Protein AF-A0A8D8JAG5-F1 (afdb_monomer_lite)

Organism: Culex pipiens (NCBI:txid7175)

pLDDT: mean 76.75, std 19.29, range [30.05, 98.38]

Structure (mmCIF, N/CA/C/O backbone):
data_AF-A0A8D8JAG5-F1
#
_entry.id   AF-A0A8D8JAG5-F1
#
loop_
_atom_site.group_PDB
_atom_site.id
_atom_site.type_symbol
_atom_site.label_atom_id
_atom_site.label_alt_id
_atom_site.label_comp_id
_atom_site.label_asym_id
_atom_site.label_entity_id
_atom_site.label_seq_id
_atom_site.pdbx_PDB_ins_code
_atom_site.Cartn_x
_atom_site.Cartn_y
_atom_site.Cartn_z
_atom_site.occupancy
_atom_site.B_iso_or_equiv
_atom_site.auth_seq_id
_atom_site.auth_comp_id
_atom_site.auth_asym_id
_atom_site.auth_atom_id
_atom_site.pdbx_PDB_model_num
ATOM 1 N N . MET A 1 1 ? 19.341 -0.989 -8.222 1.00 38.25 1 MET A N 1
ATOM 2 C CA . MET A 1 1 ? 19.716 -2.253 -8.883 1.00 38.25 1 MET A CA 1
ATOM 3 C C . MET A 1 1 ? 19.070 -2.238 -10.253 1.00 38.25 1 MET A C 1
ATOM 5 O O . MET A 1 1 ? 17.850 -2.205 -10.317 1.00 38.25 1 MET A O 1
ATOM 9 N N . SER A 1 2 ? 19.868 -2.121 -11.313 1.00 45.59 2 SER A N 1
ATOM 10 C CA . SER A 1 2 ? 19.390 -2.201 -12.695 1.00 45.59 2 SER A CA 1
ATOM 11 C C . SER A 1 2 ? 18.959 -3.640 -12.962 1.00 45.59 2 SER A C 1
ATOM 13 O O . SER A 1 2 ? 19.786 -4.550 -12.907 1.00 45.59 2 SER A O 1
ATOM 15 N N . VAL A 1 3 ? 17.666 -3.862 -13.171 1.00 54.69 3 VAL A N 1
ATOM 16 C CA . VAL A 1 3 ? 17.143 -5.184 -13.523 1.00 54.69 3 VAL A CA 1
ATOM 17 C C . VAL A 1 3 ? 17.559 -5.461 -14.967 1.00 54.69 3 VAL A C 1
ATOM 19 O O . VAL A 1 3 ? 17.220 -4.681 -15.853 1.00 54.69 3 VAL A O 1
ATOM 22 N N . SER A 1 4 ? 18.325 -6.526 -15.209 1.00 66.69 4 SER A N 1
ATOM 23 C CA . SER A 1 4 ? 18.646 -6.964 -16.570 1.00 66.69 4 SER A CA 1
ATOM 24 C C . SER A 1 4 ? 17.367 -7.454 -17.241 1.00 66.69 4 SER A C 1
ATOM 26 O O . SER A 1 4 ? 16.750 -8.414 -16.777 1.00 66.69 4 SER A O 1
ATOM 28 N N . THR A 1 5 ? 16.956 -6.780 -18.308 1.00 72.31 5 THR A N 1
ATOM 29 C CA . THR A 1 5 ? 15.791 -7.146 -19.110 1.00 72.31 5 THR A CA 1
ATOM 30 C C . THR A 1 5 ? 16.229 -8.060 -20.249 1.00 72.31 5 THR A C 1
ATOM 32 O O . THR A 1 5 ? 17.089 -7.712 -21.055 1.00 72.31 5 THR A O 1
ATOM 35 N N . ASN A 1 6 ? 15.645 -9.255 -20.311 1.00 80.25 6 ASN A N 1
ATOM 36 C CA . ASN A 1 6 ? 15.842 -10.158 -21.440 1.00 80.25 6 ASN A CA 1
ATOM 37 C C . ASN A 1 6 ? 14.986 -9.653 -22.606 1.00 80.25 6 ASN A C 1
ATOM 39 O O . ASN A 1 6 ? 13.768 -9.575 -22.469 1.00 80.25 6 ASN A O 1
ATOM 43 N N . ILE A 1 7 ? 15.615 -9.296 -23.725 1.00 80.00 7 ILE A N 1
ATOM 44 C CA . ILE A 1 7 ? 14.926 -8.856 -24.945 1.00 80.00 7 ILE A CA 1
ATOM 45 C C . ILE A 1 7 ? 15.006 -9.991 -25.959 1.00 80.00 7 ILE A C 1
ATOM 47 O O . ILE A 1 7 ? 16.106 -10.445 -26.282 1.00 80.00 7 ILE A O 1
ATOM 51 N N . SER A 1 8 ? 13.862 -10.433 -26.480 1.00 83.38 8 SER A N 1
ATOM 52 C CA . SER A 1 8 ? 13.834 -11.408 -27.571 1.00 83.38 8 SER A CA 1
ATOM 53 C C . SER A 1 8 ? 13.840 -10.676 -28.908 1.00 83.38 8 SER A C 1
ATOM 55 O O . SER A 1 8 ? 13.051 -9.756 -29.130 1.00 83.38 8 SER A O 1
ATOM 57 N N . VAL A 1 9 ? 14.746 -11.074 -29.800 1.00 86.44 9 VAL A N 1
ATOM 58 C CA . VAL A 1 9 ? 14.948 -10.436 -31.103 1.00 86.44 9 VAL A CA 1
ATOM 59 C C . VAL A 1 9 ? 14.605 -11.444 -32.191 1.00 86.44 9 VAL A C 1
ATOM 61 O O . VAL A 1 9 ? 15.202 -12.515 -32.260 1.00 86.44 9 VAL A O 1
ATOM 64 N N . GLU A 1 10 ? 13.640 -11.108 -33.040 1.00 78.88 10 GLU A N 1
ATOM 65 C CA . GLU A 1 10 ? 13.234 -11.927 -34.182 1.00 78.88 10 GLU A CA 1
ATOM 66 C C . GLU A 1 10 ? 13.556 -11.192 -35.482 1.00 78.88 10 GLU A C 1
ATOM 68 O O . GLU A 1 10 ? 13.321 -9.981 -35.602 1.00 78.88 10 GLU A O 1
ATOM 73 N N . ALA A 1 11 ? 14.075 -11.927 -36.470 1.00 74.94 11 ALA A N 1
ATOM 74 C CA . ALA A 1 11 ? 14.200 -11.400 -37.820 1.00 74.94 11 ALA A CA 1
ATOM 75 C C . ALA A 1 11 ? 12.806 -10.967 -38.316 1.00 74.94 11 ALA A C 1
ATOM 77 O O . ALA A 1 11 ? 11.813 -11.657 -38.045 1.00 74.94 11 ALA A O 1
ATOM 78 N N . PRO A 1 12 ? 12.680 -9.817 -38.999 1.00 66.00 12 PRO A N 1
ATOM 79 C CA . PRO A 1 12 ? 11.442 -9.479 -39.680 1.00 66.00 12 PRO A CA 1
ATOM 80 C C . PRO A 1 12 ? 11.172 -10.611 -40.669 1.00 66.00 12 PRO A C 1
ATOM 82 O O . PRO A 1 12 ? 12.011 -10.848 -41.525 1.00 66.00 12 PRO A O 1
ATOM 85 N N . ILE A 1 13 ? 10.064 -11.335 -40.456 1.00 62.47 13 ILE A N 1
ATOM 86 C CA . ILE A 1 13 ? 9.669 -12.563 -41.166 1.00 62.47 13 ILE A CA 1
ATOM 87 C C . ILE A 1 13 ? 10.199 -12.532 -42.601 1.00 62.47 13 ILE A C 1
ATOM 89 O O . ILE A 1 13 ? 9.676 -11.787 -43.431 1.00 62.47 13 ILE A O 1
ATOM 93 N N . GLU A 1 14 ? 11.249 -13.308 -42.867 1.00 64.75 14 GLU A N 1
ATOM 94 C CA . GLU A 1 14 ? 11.630 -13.614 -44.238 1.00 64.75 14 GLU A CA 1
ATOM 95 C C . GLU A 1 14 ? 10.444 -14.359 -44.848 1.00 64.75 14 GLU A C 1
ATOM 97 O O . GLU A 1 14 ? 9.875 -15.259 -44.220 1.00 64.75 14 GLU A O 1
ATOM 102 N N . SER A 1 15 ? 9.996 -13.914 -46.020 1.00 62.53 15 SER A N 1
ATOM 103 C CA . SER A 1 15 ? 8.859 -14.510 -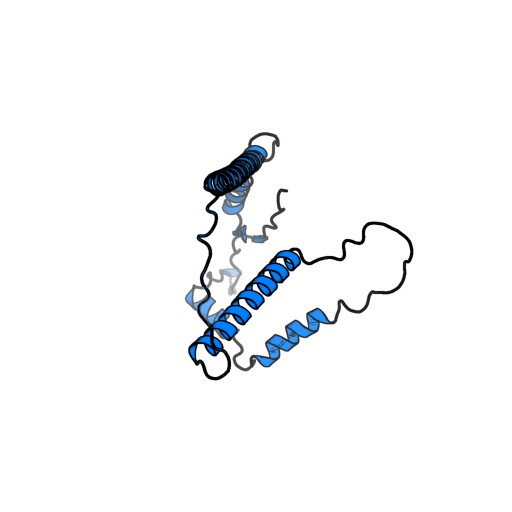46.710 1.00 62.53 15 SER A CA 1
ATOM 104 C C . SER A 1 15 ? 9.104 -16.010 -46.881 1.00 62.53 15 SER A C 1
ATOM 106 O O . SER A 1 15 ? 9.998 -16.414 -47.619 1.00 62.53 15 SER A O 1
ATOM 108 N N . GLN A 1 16 ? 8.333 -16.847 -46.185 1.00 66.00 16 GLN A N 1
ATOM 109 C CA . GLN A 1 16 ? 8.453 -18.295 -46.318 1.00 66.00 16 GLN A CA 1
ATOM 110 C C . GLN A 1 16 ? 7.997 -18.695 -47.724 1.00 66.00 16 GLN A C 1
ATOM 112 O O . GLN A 1 16 ? 6.937 -18.263 -48.169 1.00 66.00 16 GLN A O 1
ATOM 117 N N . ILE A 1 17 ? 8.783 -19.496 -48.444 1.00 74.94 17 ILE A N 1
ATOM 118 C CA . ILE A 1 17 ? 8.393 -19.977 -49.776 1.00 74.94 17 ILE A CA 1
ATOM 119 C C . ILE A 1 17 ? 7.209 -20.940 -49.606 1.00 74.94 17 ILE A C 1
ATOM 121 O O . ILE A 1 17 ? 7.295 -21.908 -48.850 1.00 74.94 17 ILE A O 1
ATOM 125 N N . GLN A 1 18 ? 6.094 -20.648 -50.278 1.00 77.75 18 GLN A N 1
ATOM 126 C CA . GLN A 1 18 ? 4.897 -21.487 -50.292 1.00 77.75 18 GLN A CA 1
ATOM 127 C C . GLN A 1 18 ? 5.041 -22.617 -51.313 1.00 77.75 18 GLN A C 1
ATOM 129 O O . GLN A 1 18 ? 4.706 -23.760 -51.012 1.00 77.75 18 GLN A O 1
ATOM 134 N N . GLU A 1 19 ? 5.545 -22.300 -52.503 1.00 85.25 19 GLU A N 1
ATOM 135 C CA . GLU A 1 19 ? 5.766 -23.260 -53.582 1.00 85.25 19 GLU A CA 1
ATOM 136 C C . GLU A 1 19 ? 6.871 -22.758 -54.521 1.00 85.25 19 GLU A C 1
ATOM 138 O O . GLU A 1 19 ? 7.081 -21.553 -54.651 1.00 85.25 19 GLU A O 1
ATOM 143 N N . ILE A 1 20 ? 7.575 -23.682 -55.177 1.00 84.69 20 ILE A N 1
ATOM 144 C CA . ILE A 1 20 ? 8.487 -23.383 -56.285 1.00 84.69 20 ILE A CA 1
ATOM 145 C C . ILE A 1 20 ? 7.858 -23.984 -57.537 1.00 84.69 20 ILE A C 1
ATOM 147 O O . ILE A 1 20 ? 7.696 -25.202 -57.622 1.00 84.69 20 ILE A O 1
ATOM 151 N N . ALA A 1 21 ? 7.474 -23.136 -58.487 1.00 88.38 21 ALA A N 1
ATOM 152 C CA . ALA A 1 21 ? 6.883 -23.587 -59.737 1.00 88.38 21 ALA A CA 1
ATOM 153 C C . ALA A 1 21 ? 7.922 -24.321 -60.611 1.00 88.38 21 ALA A C 1
ATOM 155 O O . ALA A 1 21 ? 9.133 -24.184 -60.435 1.00 88.38 21 ALA A O 1
ATOM 156 N N . TYR A 1 22 ? 7.455 -25.140 -61.558 1.00 82.69 22 TYR A N 1
ATOM 157 C CA . TYR A 1 22 ? 8.315 -25.974 -62.418 1.00 82.69 22 TYR A CA 1
ATOM 158 C C . TYR A 1 22 ? 9.289 -25.176 -63.309 1.00 82.69 22 TYR A C 1
ATOM 160 O O . TYR A 1 22 ? 10.235 -25.744 -63.848 1.00 82.69 22 TYR A O 1
ATOM 168 N N . ASP A 1 23 ? 9.058 -23.874 -63.462 1.00 87.56 23 ASP A N 1
ATOM 169 C CA . ASP A 1 23 ? 9.919 -22.896 -64.132 1.00 87.56 23 ASP A CA 1
ATOM 170 C C . ASP A 1 23 ? 11.008 -22.306 -63.209 1.00 87.56 23 ASP A C 1
ATOM 172 O O . ASP A 1 23 ? 11.839 -21.520 -63.661 1.00 87.56 23 ASP A O 1
ATOM 176 N N . GLY A 1 24 ? 11.027 -22.699 -61.932 1.00 83.75 24 GLY A N 1
ATOM 177 C CA . GLY A 1 24 ? 11.934 -22.191 -60.905 1.00 83.75 24 GLY A CA 1
ATOM 178 C C . GLY A 1 24 ? 11.452 -20.911 -60.219 1.00 83.75 24 GLY A C 1
ATOM 179 O O . GLY A 1 24 ? 12.195 -20.355 -59.413 1.00 83.75 24 GLY A O 1
ATOM 180 N N . THR A 1 25 ? 10.238 -20.433 -60.509 1.00 87.19 25 THR A N 1
ATOM 181 C CA . THR A 1 25 ? 9.698 -19.223 -59.879 1.00 87.19 25 THR A CA 1
ATOM 182 C C . THR A 1 25 ? 9.252 -19.519 -58.443 1.00 87.19 25 THR A C 1
ATOM 184 O O . THR A 1 25 ? 8.397 -20.375 -58.207 1.00 87.19 25 THR A O 1
ATOM 187 N N . GLU A 1 26 ? 9.813 -18.795 -57.471 1.00 86.12 26 GLU A N 1
ATOM 188 C CA . GLU A 1 26 ? 9.426 -18.885 -56.059 1.00 86.12 26 GLU A CA 1
ATOM 189 C C . GLU A 1 26 ? 8.118 -18.117 -55.805 1.00 86.12 26 GLU A C 1
ATOM 191 O O . GLU A 1 26 ? 8.028 -16.907 -56.025 1.00 86.12 26 GLU A O 1
ATOM 196 N N . ILE A 1 27 ? 7.096 -18.814 -55.308 1.00 82.06 27 ILE A N 1
ATOM 197 C CA . ILE A 1 27 ? 5.842 -18.221 -54.841 1.00 82.06 27 ILE A CA 1
ATOM 198 C C . ILE A 1 27 ? 5.932 -18.095 -53.322 1.00 82.06 27 ILE A C 1
ATOM 200 O O . ILE A 1 27 ? 5.964 -19.089 -52.596 1.00 82.06 27 ILE A O 1
ATOM 204 N N . TYR A 1 28 ? 5.976 -16.860 -52.831 1.00 79.94 28 TYR A N 1
ATOM 205 C CA . TYR A 1 28 ? 6.100 -16.565 -51.406 1.00 79.94 28 TYR A CA 1
ATOM 206 C C . TYR A 1 28 ? 4.753 -16.617 -50.682 1.00 79.94 28 TYR A C 1
ATOM 208 O O . TYR A 1 28 ? 3.739 -16.125 -51.175 1.00 79.94 28 TYR A O 1
ATOM 216 N N . GLN A 1 29 ? 4.762 -17.150 -49.463 1.00 76.56 29 GLN A N 1
ATOM 217 C CA . GLN A 1 29 ? 3.619 -17.137 -48.566 1.00 76.56 29 GLN A CA 1
ATOM 218 C C . GLN A 1 29 ? 3.318 -15.701 -48.134 1.00 76.56 29 GLN A C 1
ATOM 220 O O . GLN A 1 29 ? 4.169 -15.010 -47.565 1.00 76.56 29 GLN A O 1
ATOM 225 N N . LEU A 1 30 ? 2.085 -15.251 -48.370 1.00 70.81 30 LEU A N 1
ATOM 226 C CA . LEU A 1 30 ? 1.647 -13.950 -47.882 1.00 70.81 30 LEU A CA 1
ATOM 227 C C . LEU A 1 30 ? 1.571 -13.963 -46.344 1.00 70.81 30 LEU A C 1
ATOM 229 O O . LEU A 1 30 ? 1.177 -14.975 -45.753 1.00 70.81 30 LEU A O 1
ATOM 233 N N . PRO A 1 31 ? 1.902 -12.843 -45.675 1.00 70.31 31 PRO A N 1
ATOM 234 C CA . PRO A 1 31 ? 1.696 -12.714 -44.241 1.00 70.31 31 PRO A CA 1
ATOM 235 C C . PRO A 1 31 ? 0.231 -13.014 -43.894 1.00 70.31 31 PRO A C 1
ATOM 237 O O . PRO A 1 31 ? -0.662 -12.435 -44.518 1.00 70.31 31 PRO A O 1
ATOM 240 N N . PRO A 1 32 ? -0.037 -13.892 -42.911 1.00 71.94 32 PRO A N 1
ATOM 241 C CA . PRO A 1 32 ? -1.401 -14.250 -42.560 1.00 71.94 32 PRO A CA 1
ATOM 242 C C . PRO A 1 32 ? -2.163 -13.014 -42.093 1.00 71.94 32 PRO A C 1
ATOM 244 O O . PRO A 1 32 ? -1.657 -12.199 -41.313 1.00 71.94 32 PRO A O 1
ATOM 247 N N . THR A 1 33 ? -3.402 -12.894 -42.550 1.00 81.06 33 THR A N 1
ATOM 248 C CA . THR A 1 33 ? -4.297 -11.822 -42.111 1.00 81.06 33 THR A CA 1
ATOM 249 C C . THR A 1 33 ? -4.662 -11.991 -40.630 1.00 81.06 33 THR A C 1
ATOM 251 O O . THR A 1 33 ? -4.557 -13.078 -40.054 1.00 81.06 33 THR A O 1
ATOM 254 N N . LEU A 1 34 ? -5.111 -10.915 -39.972 1.00 75.31 34 LEU A N 1
ATOM 255 C CA . LEU A 1 34 ? -5.483 -10.963 -38.549 1.00 75.31 34 LEU A CA 1
ATOM 256 C C . LEU A 1 34 ? -6.599 -11.990 -38.288 1.00 75.31 34 LEU A C 1
ATOM 258 O O . LEU A 1 34 ? -6.552 -12.712 -37.292 1.00 75.31 34 LEU A O 1
ATOM 262 N N . SER A 1 35 ? -7.556 -12.105 -39.211 1.00 82.00 35 SER A N 1
ATOM 263 C CA . SER A 1 35 ? -8.620 -13.113 -39.184 1.00 82.00 35 SER A CA 1
ATOM 264 C C . SER A 1 35 ? -8.087 -14.542 -39.296 1.00 82.00 35 SER A C 1
ATOM 266 O O . SER A 1 35 ? -8.528 -15.409 -38.547 1.00 82.00 35 SER A O 1
ATOM 268 N N . GLU A 1 36 ? -7.111 -14.800 -40.168 1.00 83.62 36 GLU A N 1
ATOM 269 C CA . GLU A 1 36 ? -6.475 -16.120 -40.289 1.00 83.62 36 GLU A CA 1
ATOM 270 C C . GLU A 1 36 ? -5.650 -16.483 -39.055 1.00 83.62 36 GLU A C 1
ATOM 272 O O . GLU A 1 36 ? -5.668 -17.631 -38.611 1.00 83.62 36 GLU A O 1
ATOM 277 N N . HIS A 1 37 ? -4.934 -15.515 -38.476 1.00 82.69 37 HIS A N 1
ATOM 278 C CA . HIS A 1 37 ? -4.197 -15.732 -37.235 1.00 82.69 37 HIS A CA 1
ATOM 279 C C . HIS A 1 37 ? -5.151 -16.068 -36.082 1.00 82.69 37 HIS A C 1
ATOM 281 O O . HIS A 1 37 ? -4.914 -17.022 -35.341 1.00 82.69 37 HIS A O 1
ATOM 287 N N . LEU A 1 38 ? -6.266 -15.339 -35.966 1.00 85.06 38 LEU A N 1
ATOM 288 C CA . LEU A 1 38 ? -7.312 -15.631 -34.988 1.00 85.06 38 LEU A CA 1
ATOM 289 C C . LEU A 1 38 ? -7.904 -17.025 -35.217 1.00 85.06 38 LEU A C 1
ATOM 291 O O . LEU A 1 38 ? -7.996 -17.795 -34.265 1.00 85.06 38 LEU A O 1
ATOM 295 N N . ALA A 1 39 ? -8.230 -17.386 -36.460 1.00 85.56 39 ALA A N 1
ATOM 296 C CA . ALA A 1 39 ? -8.755 -18.707 -36.800 1.00 85.56 39 ALA A CA 1
ATOM 297 C C . ALA A 1 39 ? -7.770 -19.835 -36.443 1.00 85.56 39 ALA A C 1
ATOM 299 O O . ALA A 1 39 ? -8.171 -20.834 -35.848 1.00 85.56 39 ALA A O 1
ATOM 300 N N . LYS A 1 40 ? -6.469 -19.656 -36.714 1.00 84.88 40 LYS A N 1
ATOM 301 C CA . LYS A 1 40 ? -5.415 -20.597 -36.295 1.00 84.88 40 LYS A CA 1
ATOM 302 C C . LYS A 1 40 ? -5.332 -20.733 -34.775 1.00 84.88 40 LYS A C 1
ATOM 304 O O . LYS A 1 40 ? -5.138 -21.838 -34.281 1.00 84.88 40 LYS A O 1
ATOM 309 N N . CYS A 1 41 ? -5.458 -19.636 -34.029 1.00 84.19 41 CYS A N 1
ATOM 310 C CA . CYS A 1 41 ? -5.469 -19.676 -32.566 1.00 84.19 41 CYS A CA 1
ATOM 311 C C . CYS A 1 41 ? -6.731 -20.353 -32.022 1.00 84.19 41 CYS A C 1
ATOM 313 O O . CYS A 1 41 ? -6.627 -21.191 -31.134 1.00 84.19 41 CYS A O 1
ATOM 315 N N . ALA A 1 42 ? -7.899 -20.046 -32.584 1.00 85.69 42 ALA A N 1
ATOM 316 C CA . ALA A 1 42 ? -9.164 -20.663 -32.203 1.00 85.69 42 ALA A CA 1
ATOM 317 C C . ALA A 1 42 ? -9.166 -22.176 -32.470 1.00 85.69 42 ALA A C 1
ATOM 319 O O . ALA A 1 42 ? -9.622 -22.941 -31.630 1.00 85.69 42 ALA A O 1
ATOM 320 N N . ALA A 1 43 ? -8.574 -22.622 -33.583 1.00 85.69 43 ALA A N 1
ATOM 321 C CA . ALA A 1 43 ? -8.431 -24.041 -33.909 1.00 85.69 43 ALA A CA 1
ATOM 322 C C . ALA A 1 43 ? -7.499 -24.811 -32.953 1.00 85.69 43 ALA A C 1
ATOM 324 O O . ALA A 1 43 ? -7.567 -26.034 -32.887 1.00 85.69 43 ALA A O 1
ATOM 325 N N . LYS A 1 44 ? -6.630 -24.116 -32.206 1.00 83.94 44 LYS A N 1
ATOM 326 C CA . LYS A 1 44 ? -5.801 -24.721 -31.148 1.00 83.94 44 LYS A CA 1
ATOM 327 C C . LYS A 1 44 ? -6.550 -24.880 -29.825 1.00 83.94 44 LYS A C 1
ATOM 329 O O . LYS A 1 44 ? -6.013 -25.505 -28.910 1.00 83.94 44 LYS A O 1
ATOM 334 N N . ILE A 1 45 ? -7.741 -24.293 -29.693 1.00 82.94 45 ILE A N 1
ATOM 335 C CA . ILE A 1 45 ? -8.552 -24.437 -28.489 1.00 82.94 45 ILE A CA 1
ATOM 336 C C . ILE A 1 45 ? -9.192 -25.821 -28.527 1.00 82.94 45 ILE A C 1
ATOM 338 O O . ILE A 1 45 ? -10.151 -26.075 -29.251 1.00 82.94 45 ILE A O 1
ATOM 342 N N . ASP A 1 46 ? -8.628 -26.721 -27.734 1.00 79.44 46 ASP A N 1
ATOM 343 C CA . ASP A 1 46 ? -9.185 -28.042 -27.506 1.00 79.44 46 ASP A CA 1
ATOM 344 C C . ASP A 1 46 ? -10.250 -27.963 -26.405 1.00 79.44 46 ASP A C 1
ATOM 346 O O . ASP A 1 46 ? -9.944 -27.994 -25.213 1.00 79.44 46 ASP A O 1
ATOM 350 N N . PHE A 1 47 ? -11.514 -27.840 -26.812 1.00 75.62 47 PHE A N 1
ATOM 351 C CA . PHE A 1 47 ? -12.656 -27.786 -25.894 1.00 75.62 47 PHE A CA 1
ATOM 352 C C . PHE A 1 47 ? -12.960 -29.129 -25.212 1.00 75.62 47 PHE A C 1
ATOM 354 O O . PHE A 1 47 ? -13.823 -29.176 -24.338 1.00 75.62 47 PHE A O 1
ATOM 361 N N . SER A 1 48 ? -12.269 -30.216 -25.584 1.00 76.69 48 SER A N 1
ATOM 362 C CA . SER A 1 48 ? -12.391 -31.500 -24.885 1.00 76.69 48 SER A CA 1
ATOM 363 C C . SER A 1 48 ? -11.605 -31.534 -23.568 1.00 76.69 48 SER A C 1
ATOM 365 O O . SER A 1 48 ? -11.897 -32.358 -22.701 1.00 76.69 48 SER A O 1
ATOM 367 N N . LYS A 1 49 ? -10.672 -30.592 -23.363 1.00 68.75 49 LYS A N 1
ATOM 368 C CA . LYS A 1 49 ? -9.937 -30.426 -22.104 1.00 68.75 49 LYS A CA 1
ATOM 369 C C . LYS A 1 49 ? -10.800 -29.707 -21.073 1.00 68.75 49 LYS A C 1
ATOM 371 O O . LYS A 1 49 ? -10.902 -28.481 -21.052 1.00 68.75 49 LYS A O 1
ATOM 376 N N . THR A 1 50 ? -11.429 -30.477 -20.196 1.00 66.75 50 THR A N 1
ATOM 377 C CA . THR A 1 50 ? -12.102 -29.946 -19.004 1.00 66.75 50 THR A CA 1
ATOM 378 C C . THR A 1 50 ? -11.096 -29.398 -17.986 1.00 66.75 50 THR A C 1
ATOM 380 O O . THR A 1 50 ? -9.965 -29.873 -17.907 1.00 66.75 50 THR A O 1
ATOM 383 N N . ALA A 1 51 ? -11.527 -28.432 -17.167 1.00 59.94 51 ALA A N 1
ATOM 384 C CA . ALA A 1 51 ? -10.717 -27.705 -16.177 1.00 59.94 51 ALA A CA 1
ATOM 385 C C . ALA A 1 51 ? -9.862 -28.581 -15.230 1.00 59.94 51 ALA A C 1
ATOM 387 O O . ALA A 1 51 ? -8.870 -28.099 -14.694 1.00 59.94 51 ALA A O 1
ATOM 388 N N . ASN A 1 52 ? -10.197 -29.864 -15.074 1.00 57.22 52 ASN A N 1
ATOM 389 C CA . ASN A 1 52 ? -9.463 -30.812 -14.235 1.00 57.22 52 ASN A CA 1
ATOM 390 C C . ASN A 1 52 ? -8.054 -31.158 -14.767 1.00 57.22 52 ASN A C 1
ATOM 392 O O . ASN A 1 52 ? -7.182 -31.508 -13.976 1.00 57.22 52 ASN A O 1
ATOM 396 N N . ASP A 1 53 ? -7.798 -31.029 -16.075 1.00 56.62 53 ASP A N 1
ATOM 397 C CA . ASP A 1 53 ? -6.477 -31.334 -16.658 1.00 56.62 53 ASP A CA 1
ATOM 398 C C . ASP A 1 53 ? -5.461 -30.195 -16.482 1.00 56.62 53 ASP A C 1
ATOM 400 O O . ASP A 1 53 ? -4.250 -30.416 -16.534 1.00 56.62 53 ASP A O 1
ATOM 404 N N . ILE A 1 54 ? -5.935 -28.969 -16.241 1.00 58.03 54 ILE A N 1
ATOM 405 C CA . ILE A 1 54 ? -5.080 -27.791 -16.025 1.00 58.03 54 ILE A CA 1
ATOM 406 C C . ILE A 1 54 ? -4.415 -27.866 -14.639 1.00 58.03 54 ILE A C 1
ATOM 408 O O . ILE A 1 54 ? -3.231 -27.545 -14.501 1.00 58.03 54 ILE A O 1
ATOM 412 N N . ASP A 1 55 ? -5.135 -28.380 -13.638 1.00 57.19 55 ASP A N 1
ATOM 413 C CA . ASP A 1 55 ? -4.626 -28.566 -12.273 1.00 57.19 55 ASP A CA 1
ATOM 414 C C . ASP A 1 55 ? -3.555 -29.669 -12.186 1.00 57.19 55 ASP A C 1
ATOM 416 O O . ASP A 1 55 ? -2.606 -29.566 -11.401 1.00 57.19 55 ASP A O 1
ATOM 420 N N . LEU A 1 56 ? -3.646 -30.704 -13.030 1.00 54.53 56 LEU A N 1
ATOM 421 C CA . LEU A 1 56 ? -2.681 -31.811 -13.058 1.00 54.53 56 LEU A CA 1
ATOM 422 C C . LEU A 1 56 ? -1.292 -31.367 -13.546 1.00 54.53 56 LEU A C 1
ATOM 424 O O . LEU A 1 56 ? -0.281 -31.809 -12.996 1.00 54.53 56 LEU A O 1
ATOM 428 N N . VAL A 1 57 ? -1.223 -30.435 -14.504 1.00 57.06 57 VAL A N 1
ATOM 429 C CA . VAL A 1 57 ? 0.049 -29.872 -15.001 1.00 57.06 57 VAL A CA 1
ATOM 430 C C . VAL A 1 57 ? 0.713 -28.964 -13.956 1.00 57.06 57 VAL A C 1
ATOM 432 O O . VAL A 1 57 ? 1.939 -28.931 -13.837 1.00 57.06 57 VAL A O 1
ATOM 435 N N . GLN A 1 58 ? -0.071 -28.257 -13.136 1.00 55.03 58 GLN A N 1
ATOM 436 C CA . GLN A 1 58 ? 0.467 -27.458 -12.028 1.00 55.03 58 GLN A CA 1
ATOM 437 C C . GLN A 1 58 ? 0.960 -28.315 -10.854 1.00 55.03 58 GLN A C 1
ATOM 439 O O . GLN A 1 58 ? 1.888 -27.912 -10.149 1.00 55.03 58 GLN A O 1
ATOM 444 N N . GLN A 1 59 ? 0.384 -29.502 -10.644 1.00 49.72 59 GLN A N 1
ATOM 445 C CA . GLN A 1 59 ? 0.846 -30.435 -9.614 1.00 49.72 59 GLN A CA 1
ATOM 446 C C . GLN A 1 59 ? 2.121 -31.192 -10.003 1.00 49.72 59 GLN A C 1
ATOM 448 O O . GLN A 1 59 ? 2.924 -31.487 -9.115 1.00 49.72 59 GLN A O 1
ATOM 453 N N . SER A 1 60 ? 2.358 -31.474 -11.289 1.00 46.25 60 SER A N 1
ATOM 454 C CA . SER A 1 60 ? 3.600 -32.131 -11.725 1.00 46.25 60 SER A CA 1
ATOM 455 C C . SER A 1 60 ? 4.838 -31.254 -11.524 1.00 46.25 60 SER A C 1
ATOM 457 O O . SER A 1 60 ? 5.891 -31.777 -11.184 1.00 46.25 60 SER A O 1
ATOM 459 N N . ILE A 1 61 ? 4.703 -29.927 -11.631 1.00 51.19 61 ILE A N 1
ATOM 460 C CA . ILE A 1 61 ? 5.816 -28.980 -11.425 1.00 51.19 61 ILE A CA 1
ATOM 461 C C . ILE A 1 61 ? 6.215 -28.888 -9.939 1.00 51.19 61 ILE A C 1
ATOM 463 O O . ILE A 1 61 ? 7.373 -28.649 -9.623 1.00 51.19 61 ILE A O 1
ATOM 467 N N . LYS A 1 62 ? 5.283 -29.120 -9.004 1.00 45.78 62 LYS A N 1
ATOM 468 C CA . LYS A 1 62 ? 5.551 -29.012 -7.557 1.00 45.78 62 LYS A CA 1
ATOM 469 C C . LYS A 1 62 ? 6.246 -30.231 -6.942 1.00 45.78 62 LYS A C 1
ATOM 471 O O . LYS A 1 62 ? 6.814 -30.107 -5.866 1.00 45.78 62 LYS A O 1
ATOM 476 N N . LYS A 1 63 ? 6.191 -31.402 -7.583 1.00 39.53 63 LYS A N 1
ATOM 477 C CA . LYS A 1 63 ? 6.715 -32.657 -7.008 1.00 39.53 63 LYS A CA 1
ATOM 478 C C . LYS A 1 63 ? 8.207 -32.898 -7.254 1.00 39.53 63 LYS A C 1
ATOM 480 O O . LYS A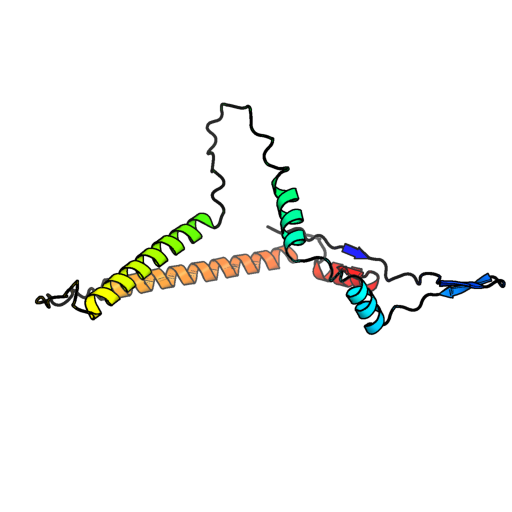 1 63 ? 8.757 -33.823 -6.661 1.00 39.53 63 LYS A O 1
ATOM 485 N N . GLU A 1 64 ? 8.864 -32.103 -8.096 1.00 39.03 64 GLU A N 1
ATOM 486 C CA . GLU A 1 64 ? 10.299 -32.274 -8.379 1.00 39.03 64 GLU A CA 1
ATOM 487 C C . GLU A 1 64 ? 11.223 -31.576 -7.360 1.00 39.03 64 GLU A C 1
ATOM 489 O O . GLU A 1 64 ? 12.387 -31.959 -7.257 1.00 39.03 64 GLU A O 1
ATOM 494 N N . ASP A 1 65 ? 10.711 -30.652 -6.535 1.00 40.19 65 ASP A N 1
ATOM 495 C CA . ASP A 1 65 ? 11.524 -29.884 -5.570 1.00 40.19 65 ASP A CA 1
ATOM 496 C C . ASP A 1 65 ? 11.650 -30.522 -4.167 1.00 40.19 65 ASP A C 1
ATOM 498 O O . ASP A 1 65 ? 12.502 -30.118 -3.380 1.00 40.19 65 ASP A O 1
ATOM 502 N N . GLU A 1 66 ? 10.877 -31.562 -3.831 1.00 39.41 66 GLU A N 1
ATOM 503 C CA . GLU A 1 66 ? 10.844 -32.143 -2.468 1.00 39.41 66 GLU A CA 1
ATOM 504 C C . GLU A 1 66 ? 11.903 -33.238 -2.195 1.00 39.41 66 GLU A C 1
ATOM 506 O O . GLU A 1 66 ? 11.803 -33.967 -1.210 1.00 39.41 66 GLU A O 1
ATOM 511 N N . LYS A 1 67 ? 12.933 -33.402 -3.040 1.00 35.62 67 LYS A N 1
ATOM 512 C CA . LYS A 1 67 ? 13.888 -34.534 -2.930 1.00 35.62 67 LYS A CA 1
ATOM 513 C C . LYS A 1 67 ? 15.353 -34.191 -2.643 1.00 35.62 67 LYS A C 1
ATOM 515 O O . LYS A 1 67 ? 16.216 -35.046 -2.839 1.00 35.62 67 LYS A O 1
ATOM 520 N N . LYS A 1 68 ? 15.665 -32.988 -2.155 1.00 34.09 68 LYS A N 1
ATOM 521 C CA . LYS A 1 68 ? 17.038 -32.622 -1.751 1.00 34.09 68 LYS A CA 1
ATOM 522 C C . LYS A 1 68 ? 17.095 -31.899 -0.405 1.00 34.09 68 LYS A C 1
ATOM 524 O O . LYS A 1 68 ? 17.489 -30.743 -0.336 1.00 34.09 68 LYS A O 1
ATOM 529 N N . GLU A 1 69 ? 16.781 -32.618 0.665 1.00 31.55 69 GLU A N 1
ATOM 530 C CA . GLU A 1 69 ? 17.276 -32.301 2.006 1.00 31.55 69 GLU A CA 1
ATOM 531 C C . GLU A 1 69 ? 17.859 -33.578 2.614 1.00 31.55 69 GLU A C 1
ATOM 533 O O . GLU A 1 69 ? 17.113 -34.492 2.941 1.00 31.55 69 GLU A O 1
ATOM 538 N N . GLU A 1 70 ? 19.188 -33.662 2.710 1.00 31.25 70 GLU A N 1
ATOM 539 C CA . GLU A 1 70 ? 19.883 -34.122 3.919 1.00 31.25 70 GLU A CA 1
ATOM 540 C C . GLU A 1 70 ? 21.403 -33.897 3.790 1.00 31.25 70 GLU A C 1
ATOM 542 O O . GLU A 1 70 ? 21.997 -34.150 2.746 1.00 31.25 70 GLU A O 1
ATOM 547 N N . GLU A 1 71 ? 21.985 -33.442 4.905 1.00 30.05 71 GLU A N 1
ATOM 548 C CA . GLU A 1 71 ? 23.407 -33.304 5.272 1.00 30.05 71 GLU A CA 1
ATOM 549 C C . GLU A 1 71 ? 24.025 -31.893 5.274 1.00 30.05 71 GLU A C 1
ATOM 551 O O . GLU A 1 71 ? 24.206 -31.237 4.251 1.00 30.05 71 GLU A O 1
ATOM 556 N N . GLY A 1 72 ? 24.436 -31.467 6.479 1.00 30.17 72 GLY A N 1
ATOM 557 C CA . GLY A 1 72 ? 25.346 -30.338 6.694 1.00 30.17 72 GLY A CA 1
ATOM 558 C C . GLY A 1 72 ? 25.062 -29.521 7.955 1.00 30.17 72 GLY A C 1
ATOM 559 O O . GLY A 1 72 ? 24.588 -28.393 7.874 1.00 30.17 72 GLY A O 1
ATOM 560 N N . LYS A 1 73 ? 25.363 -30.089 9.128 1.00 39.97 73 LYS A N 1
ATOM 561 C CA . LYS A 1 73 ? 25.432 -29.376 10.415 1.00 39.97 73 LYS A CA 1
ATOM 562 C C . LYS A 1 73 ? 26.640 -28.421 10.420 1.00 39.97 73 LYS A C 1
ATOM 564 O O . LYS A 1 73 ? 27.660 -28.721 9.811 1.00 39.97 73 LYS A O 1
ATOM 569 N N . ASP A 1 74 ? 26.508 -27.340 11.186 1.00 32.84 74 ASP A N 1
ATOM 570 C CA . ASP A 1 74 ? 27.541 -26.371 11.590 1.00 32.84 74 ASP A CA 1
ATOM 571 C C . ASP A 1 74 ? 27.862 -25.220 10.620 1.00 32.84 74 ASP A C 1
ATOM 573 O O . ASP A 1 74 ? 28.904 -25.151 9.977 1.00 32.84 74 ASP A O 1
ATOM 577 N N . SER A 1 75 ? 27.019 -24.188 10.663 1.00 33.22 75 SER A N 1
ATOM 578 C CA . SER A 1 75 ? 27.519 -22.828 10.894 1.00 33.22 75 SER A CA 1
ATOM 579 C C . SER A 1 75 ? 26.406 -21.951 11.461 1.00 33.22 75 SER A C 1
ATOM 581 O O . SER A 1 75 ? 25.312 -21.859 10.912 1.00 33.22 75 SER A O 1
ATOM 583 N N . ALA A 1 76 ? 26.696 -21.287 12.578 1.00 40.25 76 ALA A N 1
ATOM 584 C CA . ALA A 1 76 ? 25.882 -20.235 13.177 1.00 40.25 76 ALA A CA 1
ATOM 585 C C . ALA A 1 76 ? 25.910 -18.949 12.323 1.00 40.25 76 ALA A C 1
ATOM 587 O O . ALA A 1 76 ? 26.186 -17.855 12.814 1.00 40.25 76 ALA A O 1
ATOM 588 N N . ALA A 1 77 ? 25.648 -19.080 11.025 1.00 39.09 77 ALA A N 1
ATOM 589 C CA . ALA A 1 77 ? 25.200 -17.980 10.201 1.00 39.09 77 ALA A CA 1
ATOM 590 C C . ALA A 1 77 ? 23.708 -17.812 10.475 1.00 39.09 77 ALA A C 1
ATOM 592 O O . ALA A 1 77 ? 22.970 -18.790 10.531 1.00 39.09 77 ALA A O 1
ATOM 593 N N . HIS A 1 78 ? 23.289 -16.571 10.687 1.00 41.69 78 HIS A N 1
ATOM 594 C CA . HIS A 1 78 ? 21.900 -16.135 10.719 1.00 41.69 78 HIS A CA 1
ATOM 595 C C . HIS A 1 78 ? 21.078 -16.886 9.654 1.00 41.69 78 HIS A C 1
ATOM 597 O O . HIS A 1 78 ? 21.036 -16.485 8.492 1.00 41.69 78 HIS A O 1
ATOM 603 N N . PHE A 1 79 ? 20.429 -17.984 10.048 1.00 37.88 79 PHE A N 1
ATOM 604 C CA . PHE A 1 79 ? 19.380 -18.609 9.267 1.00 37.88 79 PHE A CA 1
ATOM 605 C C . PHE A 1 79 ? 18.218 -17.632 9.360 1.00 37.88 79 PHE A C 1
ATOM 607 O O . PHE A 1 79 ? 17.349 -17.728 10.226 1.00 37.88 79 PHE A O 1
ATOM 614 N N . GLN A 1 80 ? 18.249 -16.610 8.507 1.00 52.69 80 GLN A N 1
ATOM 615 C CA . GLN A 1 80 ? 17.025 -15.981 8.072 1.00 52.69 80 GLN A CA 1
ATOM 616 C C . GLN A 1 80 ? 16.294 -17.092 7.335 1.00 52.69 80 GLN A C 1
ATOM 618 O O . GLN A 1 80 ? 16.452 -17.248 6.126 1.00 52.69 80 GLN A O 1
ATOM 623 N N . SER A 1 81 ? 15.537 -17.898 8.095 1.00 54.12 81 SER A N 1
ATOM 624 C CA . SER A 1 81 ? 14.423 -18.655 7.549 1.00 54.12 81 SER A CA 1
ATOM 625 C C . SER A 1 81 ? 13.773 -17.697 6.580 1.00 54.12 81 SER A C 1
ATOM 627 O O . SER A 1 81 ? 13.484 -16.564 6.980 1.00 54.12 81 SER A O 1
ATOM 629 N N . SER A 1 82 ? 13.679 -18.097 5.324 1.00 56.00 82 SER A N 1
ATOM 630 C CA . SER A 1 82 ? 13.053 -17.358 4.246 1.00 56.00 82 SER A CA 1
ATOM 631 C C . SER A 1 82 ? 11.613 -17.027 4.641 1.00 56.00 82 SER A C 1
ATOM 633 O O . SER A 1 82 ? 10.675 -17.680 4.199 1.00 56.00 82 SER A O 1
ATOM 635 N N . LEU A 1 83 ? 11.441 -16.034 5.521 1.00 63.16 83 LEU A N 1
ATOM 636 C CA . LEU A 1 83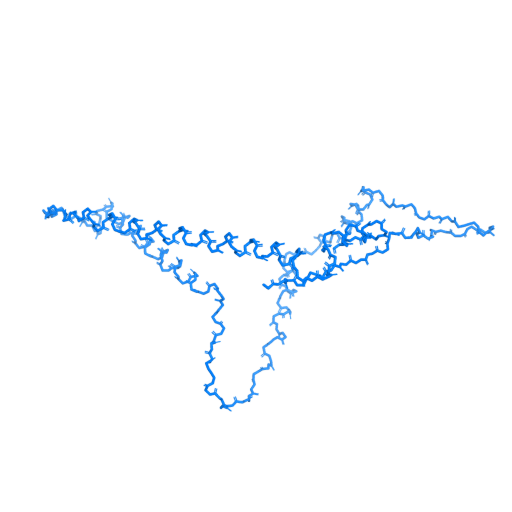 ? 10.192 -15.359 5.775 1.00 63.16 83 LEU A CA 1
ATOM 637 C C . LEU A 1 83 ? 9.904 -14.749 4.427 1.00 63.16 83 LEU A C 1
ATOM 639 O O . LEU A 1 83 ? 10.634 -13.872 3.950 1.00 63.16 83 LEU A O 1
ATOM 643 N N . TRP A 1 84 ? 8.893 -15.303 3.777 1.00 75.12 84 TRP A N 1
ATOM 644 C CA . TRP A 1 84 ? 8.402 -14.804 2.516 1.00 75.12 84 TRP A CA 1
ATOM 645 C C . TRP A 1 84 ? 8.274 -13.282 2.686 1.00 75.12 84 TRP A C 1
ATOM 647 O O . TRP A 1 84 ? 7.718 -12.849 3.696 1.00 75.12 84 TRP A O 1
ATOM 657 N N . PRO A 1 85 ? 8.815 -12.443 1.778 1.00 81.62 85 PRO A N 1
ATOM 658 C CA . PRO A 1 85 ? 8.830 -10.982 1.939 1.00 81.62 85 PRO A CA 1
ATOM 659 C C . PRO A 1 85 ? 7.501 -10.337 2.369 1.00 81.62 85 PRO A C 1
ATOM 661 O O . PRO A 1 85 ? 7.477 -9.234 2.912 1.00 81.62 85 PRO A O 1
ATOM 664 N N . TRP A 1 86 ? 6.391 -11.042 2.153 1.00 88.69 86 TRP A N 1
ATOM 665 C CA . TRP A 1 86 ? 5.035 -10.639 2.494 1.00 88.69 86 TRP A CA 1
ATOM 666 C C . TRP A 1 86 ? 4.477 -11.246 3.788 1.00 88.69 86 TRP A C 1
ATOM 668 O O . TRP A 1 86 ? 3.340 -10.943 4.132 1.00 88.69 86 TRP A O 1
ATOM 678 N N . ASP A 1 87 ? 5.221 -12.070 4.525 1.00 90.31 87 ASP A N 1
ATOM 679 C CA . ASP A 1 87 ? 4.760 -12.698 5.771 1.00 90.31 87 ASP A CA 1
ATOM 680 C C . ASP A 1 87 ? 4.401 -11.652 6.824 1.00 90.31 87 ASP A C 1
ATOM 682 O O . ASP A 1 87 ? 3.324 -11.715 7.409 1.00 90.31 87 ASP A O 1
ATOM 686 N N . SER A 1 88 ? 5.240 -10.626 7.006 1.00 91.12 88 SER A N 1
ATOM 687 C CA . SER A 1 88 ? 4.936 -9.537 7.946 1.00 91.12 88 SER A CA 1
ATOM 688 C C . SER A 1 88 ? 3.649 -8.796 7.568 1.00 91.12 88 SER A C 1
ATOM 690 O O . SER A 1 88 ? 2.835 -8.481 8.435 1.00 91.12 88 SER A O 1
ATOM 692 N N . VAL A 1 89 ? 3.434 -8.554 6.271 1.00 94.94 89 VAL A N 1
ATOM 693 C CA . VAL A 1 89 ? 2.219 -7.898 5.766 1.00 94.94 89 VAL A CA 1
ATOM 694 C C . VAL A 1 89 ? 1.004 -8.804 5.959 1.00 94.94 89 VAL A C 1
ATOM 696 O O . VAL A 1 89 ? -0.011 -8.357 6.485 1.00 94.94 89 VAL A O 1
ATOM 699 N N . ARG A 1 90 ? 1.112 -10.088 5.598 1.00 94.44 90 ARG A N 1
ATOM 700 C CA . ARG A 1 90 ? 0.048 -11.083 5.773 1.00 94.44 90 ARG A CA 1
ATOM 701 C C . ARG A 1 90 ? -0.362 -11.199 7.234 1.00 94.44 90 ARG A C 1
ATOM 703 O O . ARG A 1 90 ? -1.555 -11.196 7.511 1.00 94.44 90 ARG A O 1
ATOM 710 N N . ASN A 1 91 ? 0.601 -11.306 8.146 1.00 94.56 91 ASN A N 1
ATOM 711 C CA . ASN A 1 91 ? 0.325 -11.485 9.568 1.00 94.56 91 ASN A CA 1
ATOM 712 C C . ASN A 1 91 ? -0.390 -10.259 10.138 1.00 94.56 91 ASN A C 1
ATOM 714 O O . ASN A 1 91 ? -1.459 -10.415 10.713 1.00 94.56 91 ASN A O 1
ATOM 718 N N . LYS A 1 92 ? 0.094 -9.043 9.847 1.00 96.25 92 LYS A N 1
ATOM 719 C CA . LYS A 1 92 ? -0.578 -7.804 10.274 1.00 96.25 92 LYS A CA 1
ATOM 720 C C . LYS A 1 92 ? -1.990 -7.662 9.709 1.00 96.25 92 LYS A C 1
ATOM 722 O O . LYS A 1 92 ? -2.889 -7.218 10.413 1.00 96.25 92 LYS A O 1
ATOM 727 N N . LEU A 1 93 ? -2.200 -8.039 8.446 1.00 97.50 93 LEU A N 1
ATOM 728 C CA . LEU A 1 93 ? -3.534 -8.026 7.842 1.00 97.50 93 LEU A CA 1
ATOM 729 C C . LEU A 1 93 ? -4.460 -9.060 8.489 1.00 97.50 93 LEU A C 1
ATOM 731 O O . LEU A 1 93 ? -5.619 -8.750 8.739 1.00 97.50 93 LEU A O 1
ATOM 735 N N . LYS A 1 94 ? -3.961 -10.266 8.782 1.00 97.38 94 LYS A N 1
ATOM 736 C CA . LYS A 1 94 ? -4.729 -11.306 9.481 1.00 97.38 94 LYS A CA 1
ATOM 737 C C . LYS A 1 94 ? -5.095 -10.888 10.903 1.00 97.38 94 LYS A C 1
ATOM 739 O O . LYS A 1 94 ? -6.239 -11.081 11.300 1.00 97.38 94 LYS A O 1
ATOM 744 N N . GLU A 1 95 ? -4.153 -10.314 11.645 1.00 97.69 95 GLU A N 1
ATOM 745 C CA . GLU A 1 95 ? -4.376 -9.788 12.997 1.00 97.69 95 GLU A CA 1
ATOM 746 C C . GLU A 1 95 ? -5.449 -8.694 12.976 1.00 97.69 95 GLU A C 1
ATOM 748 O O . GLU A 1 95 ? -6.486 -8.847 13.618 1.00 97.69 95 GLU A O 1
ATOM 753 N N . ALA A 1 96 ? -5.277 -7.665 12.139 1.00 98.38 96 ALA A N 1
ATOM 754 C CA . ALA A 1 96 ? -6.251 -6.581 12.005 1.00 98.38 96 ALA A CA 1
ATOM 755 C C . ALA A 1 96 ? -7.633 -7.082 11.554 1.00 98.38 96 ALA A C 1
ATOM 757 O O . ALA A 1 96 ? -8.658 -6.635 12.063 1.00 98.38 96 ALA A O 1
ATOM 758 N N . PHE A 1 97 ? -7.682 -8.030 10.614 1.00 98.12 97 PHE A N 1
ATOM 759 C CA . PHE A 1 97 ? -8.941 -8.627 10.171 1.00 98.12 97 PHE A CA 1
ATOM 760 C C . PHE A 1 97 ? -9.637 -9.388 11.303 1.00 98.12 97 PHE A C 1
ATOM 762 O O . PHE A 1 97 ? -10.843 -9.245 11.480 1.00 98.12 97 PHE A O 1
ATOM 769 N N . THR A 1 98 ? -8.879 -10.137 12.106 1.00 98.38 98 THR A N 1
ATOM 770 C CA . THR A 1 98 ? -9.415 -10.865 13.263 1.00 98.38 98 THR A CA 1
ATOM 771 C C . THR A 1 98 ? -10.004 -9.900 14.290 1.00 98.38 98 THR A C 1
ATOM 773 O O . THR A 1 98 ? -11.123 -10.117 14.745 1.00 98.38 98 THR A O 1
ATOM 776 N N . GLU A 1 99 ? -9.309 -8.804 14.606 1.00 98.31 99 GLU A N 1
ATOM 777 C CA . GLU A 1 99 ? -9.821 -7.768 15.514 1.00 98.31 99 GLU A CA 1
ATOM 778 C C . GLU A 1 99 ? -11.134 -7.150 15.009 1.00 98.31 99 GLU A C 1
ATOM 780 O O . GLU A 1 99 ? -12.087 -6.997 15.775 1.00 98.31 99 GLU A O 1
ATOM 785 N N . VAL A 1 100 ? -11.217 -6.842 13.710 1.00 98.19 100 VAL A N 1
ATOM 786 C CA . VAL A 1 100 ? -12.429 -6.281 13.093 1.00 98.19 100 VAL A CA 1
ATOM 787 C C . VAL A 1 100 ? -13.581 -7.289 13.091 1.00 98.19 100 VAL A C 1
ATOM 789 O O . VAL A 1 100 ? -14.713 -6.907 13.388 1.00 98.19 100 VAL A O 1
ATOM 792 N N . CYS A 1 101 ? -13.317 -8.565 12.797 1.00 98.19 101 CYS A N 1
ATOM 793 C CA . CYS A 1 101 ? -14.321 -9.627 12.869 1.00 98.19 101 CYS A CA 1
ATOM 794 C C . CYS A 1 101 ? -14.865 -9.784 14.290 1.00 98.19 101 CYS A C 1
ATOM 796 O O . CYS A 1 101 ? -16.076 -9.744 14.481 1.00 98.19 101 CYS A O 1
ATOM 798 N N . VAL A 1 102 ? -13.985 -9.865 15.292 1.00 97.69 102 VAL A N 1
ATOM 799 C CA . VAL A 1 102 ? -14.397 -9.975 16.698 1.00 97.69 102 VAL A CA 1
ATOM 800 C C . VAL A 1 102 ? -15.225 -8.762 17.121 1.00 97.69 102 VAL A C 1
ATOM 802 O O . VAL A 1 102 ? -16.275 -8.926 17.737 1.00 97.69 102 VAL A O 1
ATOM 805 N N . LEU A 1 103 ? -14.809 -7.543 16.763 1.00 97.12 103 LEU A N 1
ATOM 806 C CA . LEU A 1 103 ? -15.594 -6.338 17.039 1.00 97.12 103 LEU A CA 1
ATOM 807 C C . LEU A 1 103 ? -16.977 -6.400 16.376 1.00 97.12 103 LEU A C 1
ATOM 809 O O . LEU A 1 103 ? -17.976 -6.066 17.010 1.00 97.12 103 LEU A O 1
ATOM 813 N N . SER A 1 104 ? -17.041 -6.830 15.115 1.00 97.12 104 SER A N 1
ATOM 814 C CA . SER A 1 104 ? -18.298 -7.002 14.383 1.00 97.12 104 SER A CA 1
ATOM 815 C C . SER A 1 104 ? -19.224 -7.999 15.080 1.00 97.12 104 SER A C 1
ATOM 817 O O . SER A 1 104 ? -20.403 -7.702 15.270 1.00 97.12 104 SER A O 1
ATOM 819 N N . ASP A 1 105 ? -18.695 -9.143 15.511 1.00 95.94 105 ASP A N 1
ATOM 820 C CA . ASP A 1 105 ? -19.458 -10.174 16.215 1.00 95.94 105 ASP A CA 1
ATOM 821 C C . ASP A 1 105 ? -19.973 -9.657 17.565 1.00 95.94 105 ASP A C 1
ATOM 823 O O . ASP A 1 105 ? -21.157 -9.795 17.876 1.00 95.94 105 ASP A O 1
ATOM 827 N N . VAL A 1 106 ? -19.126 -8.971 18.341 1.00 95.56 106 VAL A N 1
ATOM 828 C CA . VAL A 1 106 ? -19.521 -8.348 19.616 1.00 95.56 106 VAL A CA 1
ATOM 829 C C . VAL A 1 106 ? -20.628 -7.315 19.402 1.00 95.56 106 VAL A C 1
ATOM 831 O O . VAL A 1 106 ? -21.621 -7.318 20.131 1.00 95.56 106 VAL A O 1
ATOM 834 N N . LEU A 1 107 ? -20.503 -6.452 18.391 1.00 94.44 107 LEU A N 1
ATOM 835 C CA . LEU A 1 107 ? -21.529 -5.459 18.063 1.00 94.44 107 LEU A CA 1
ATOM 836 C C . LEU A 1 107 ? -22.838 -6.116 17.609 1.00 94.44 107 LEU A C 1
ATOM 838 O O . LEU A 1 107 ? -23.914 -5.648 17.989 1.00 94.44 107 LEU A O 1
ATOM 842 N N . ALA A 1 108 ? -22.768 -7.199 16.832 1.00 93.69 108 ALA A N 1
ATOM 843 C CA . ALA A 1 108 ? -23.941 -7.951 16.402 1.00 93.69 108 ALA A CA 1
ATOM 844 C C . ALA A 1 108 ? -24.684 -8.563 17.601 1.00 93.69 108 ALA A C 1
ATOM 846 O O . ALA A 1 108 ? -25.896 -8.384 17.725 1.00 93.69 108 ALA A O 1
ATOM 847 N N . VAL A 1 109 ? -23.961 -9.195 18.530 1.00 95.00 109 VAL A N 1
ATOM 848 C CA . VAL A 1 109 ? -24.545 -9.788 19.745 1.00 95.00 109 VAL A CA 1
ATOM 849 C C . V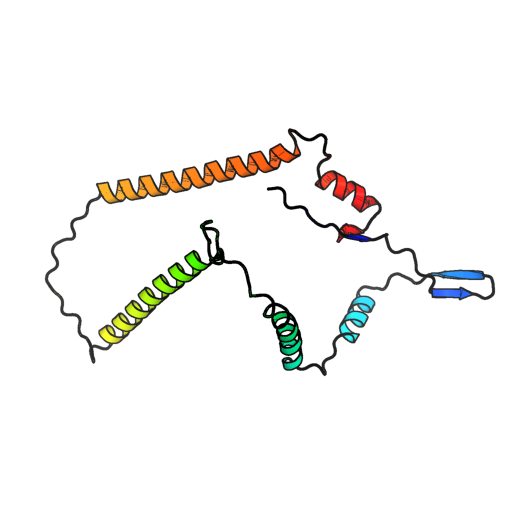AL A 1 109 ? -25.108 -8.714 20.684 1.00 95.00 109 VAL A C 1
ATOM 851 O O . VAL A 1 109 ? -26.232 -8.849 21.176 1.00 95.00 109 VAL A O 1
ATOM 854 N N . ALA A 1 110 ? -24.374 -7.618 20.899 1.00 94.25 110 ALA A N 1
ATOM 855 C CA . ALA A 1 110 ? -24.813 -6.505 21.742 1.00 94.25 110 ALA A CA 1
ATOM 856 C C . ALA A 1 110 ? -26.068 -5.807 21.189 1.00 94.25 110 ALA A C 1
ATOM 858 O O . ALA A 1 110 ? -26.924 -5.359 21.955 1.00 94.25 110 ALA A O 1
ATOM 859 N N . LYS A 1 111 ? -26.212 -5.738 19.859 1.00 92.69 111 LYS A N 1
ATOM 860 C CA . LYS A 1 111 ? -27.394 -5.171 19.194 1.00 92.69 111 LYS A CA 1
ATOM 861 C C . LYS A 1 111 ? -28.663 -5.967 19.493 1.00 92.69 111 LYS A C 1
ATOM 863 O O . LYS A 1 111 ? -29.720 -5.368 19.682 1.00 92.69 111 LYS A O 1
ATOM 868 N N . GLU A 1 112 ? -28.575 -7.294 19.527 1.00 91.81 112 GLU A N 1
ATOM 869 C CA . GLU A 1 112 ? -29.732 -8.158 19.780 1.00 91.81 112 GLU A CA 1
ATOM 870 C C . GLU A 1 112 ? -30.202 -8.133 21.237 1.00 91.81 112 GLU A C 1
ATOM 872 O O . GLU A 1 112 ? -31.356 -8.460 21.504 1.00 91.81 112 GLU A O 1
ATOM 877 N N . LYS A 1 113 ? -29.324 -7.767 22.183 1.00 87.19 113 LYS A N 1
ATOM 878 C CA . LYS A 1 113 ? -29.598 -7.717 23.633 1.00 87.19 113 LYS A CA 1
ATOM 879 C C . LYS A 1 113 ? -30.050 -9.046 24.258 1.00 87.19 113 LYS A C 1
ATOM 881 O O . LYS A 1 113 ? -30.469 -9.067 25.410 1.00 87.19 113 LYS A O 1
ATOM 886 N N . ARG A 1 114 ? -29.969 -10.157 23.515 1.00 88.81 114 ARG A N 1
ATOM 887 C CA . ARG A 1 114 ? -30.366 -11.501 23.975 1.00 88.81 114 ARG A CA 1
ATOM 888 C C . ARG A 1 114 ? -29.296 -12.160 24.839 1.00 88.81 114 ARG A C 1
ATOM 890 O O . ARG A 1 114 ? -29.625 -12.805 25.825 1.00 88.81 114 ARG A O 1
ATOM 897 N N . PHE A 1 115 ? -28.032 -11.997 24.451 1.00 90.75 115 PHE A N 1
ATOM 898 C CA . PHE A 1 115 ? -26.894 -12.686 25.071 1.00 90.75 115 PHE A CA 1
ATOM 899 C C . PHE A 1 115 ? -25.883 -11.732 25.718 1.00 90.75 115 PHE A C 1
ATOM 901 O O . PHE A 1 115 ? -25.106 -12.152 26.568 1.00 90.75 115 PHE A O 1
ATOM 908 N N . MET A 1 116 ? -25.893 -10.452 25.336 1.00 91.38 116 MET A N 1
ATOM 909 C CA . MET A 1 116 ? -25.018 -9.417 25.886 1.00 91.38 116 MET A CA 1
ATOM 910 C C . MET A 1 116 ? -25.766 -8.085 25.913 1.00 91.38 116 MET A C 1
ATOM 912 O O . MET A 1 116 ? -26.428 -7.727 24.939 1.00 91.38 116 MET A O 1
ATOM 916 N N . VAL A 1 117 ? -25.648 -7.345 27.014 1.00 89.81 117 VAL A N 1
ATOM 917 C CA . VAL A 1 117 ? -26.204 -5.995 27.169 1.00 89.81 117 VAL A CA 1
ATOM 918 C C . VAL A 1 117 ? -25.076 -5.068 27.608 1.00 89.81 117 VAL A C 1
ATOM 920 O O . VAL A 1 117 ? -24.330 -5.393 28.527 1.00 89.81 117 VAL A O 1
ATOM 923 N N . LEU A 1 118 ? -24.939 -3.929 26.928 1.00 89.19 118 LEU A N 1
ATOM 924 C CA . LEU A 1 118 ? -23.990 -2.878 27.293 1.00 89.19 118 LEU A CA 1
ATOM 925 C C . LEU A 1 118 ? -24.692 -1.898 28.234 1.00 89.19 118 LEU A C 1
ATOM 927 O O . LEU A 1 118 ? -25.592 -1.176 27.804 1.00 89.19 118 LEU A O 1
ATOM 931 N N . ASP A 1 119 ? -24.301 -1.906 29.505 1.00 89.38 119 ASP A N 1
ATOM 932 C CA . ASP A 1 119 ? -24.857 -1.009 30.517 1.00 89.38 119 ASP A CA 1
ATOM 933 C C . ASP A 1 119 ? -24.116 0.342 30.488 1.00 89.38 119 ASP A C 1
ATOM 935 O O . ASP A 1 119 ? -22.878 0.359 30.531 1.00 89.38 119 ASP A O 1
ATOM 939 N N . PRO A 1 120 ? -24.815 1.483 30.353 1.00 86.81 120 PRO A N 1
ATOM 940 C CA . PRO A 1 120 ? -24.168 2.786 30.368 1.00 86.81 120 PRO A CA 1
ATOM 941 C C . PRO A 1 120 ? -23.594 3.094 31.753 1.00 86.81 120 PRO A C 1
ATOM 943 O O . PRO A 1 120 ? -24.323 3.276 32.725 1.00 86.81 120 PRO A O 1
ATOM 946 N N . ILE A 1 121 ? -22.273 3.234 31.819 1.00 88.31 121 ILE A N 1
ATOM 947 C CA . ILE A 1 121 ? -21.567 3.720 33.006 1.00 88.31 121 ILE A CA 1
ATOM 948 C C . ILE A 1 121 ? -21.231 5.213 32.860 1.00 88.31 121 ILE A C 1
ATOM 950 O O . ILE A 1 121 ? -20.946 5.659 31.742 1.00 88.31 121 ILE A O 1
ATOM 954 N N . PRO A 1 122 ? -21.234 6.002 33.953 1.00 87.19 122 PRO A N 1
ATOM 955 C CA . PRO A 1 122 ? -20.734 7.372 33.925 1.00 87.19 122 PRO A CA 1
ATOM 956 C C . PRO A 1 122 ? -19.283 7.384 33.434 1.00 87.19 122 PRO A C 1
ATOM 958 O O . PRO A 1 122 ? -18.407 6.802 34.071 1.00 87.19 122 PRO A O 1
ATOM 961 N N . GLN A 1 123 ? -19.033 8.014 32.286 1.00 83.12 123 GLN A N 1
ATOM 962 C CA . GLN A 1 123 ? -17.678 8.173 31.768 1.00 83.12 123 GLN A CA 1
ATOM 963 C C . GLN A 1 123 ? -17.081 9.475 32.285 1.00 83.12 123 GLN A C 1
ATOM 965 O O . GLN A 1 123 ? -17.696 10.537 32.170 1.00 83.12 123 GLN A O 1
ATOM 970 N N . GLU A 1 124 ? -15.868 9.396 32.827 1.00 87.31 124 GLU A N 1
ATOM 971 C CA . GLU A 1 124 ? -15.058 10.592 33.022 1.00 87.31 124 GLU A CA 1
ATOM 972 C C . GLU A 1 124 ? -14.823 11.259 31.659 1.00 87.31 124 GLU A C 1
ATOM 974 O O . GLU A 1 124 ? -14.612 10.559 30.660 1.00 87.31 124 GLU A O 1
ATOM 979 N N . PRO A 1 125 ? -14.880 12.602 31.578 1.00 83.75 125 PRO A N 1
ATOM 980 C CA . PRO A 1 125 ? -14.596 13.295 30.334 1.00 83.75 125 PRO A CA 1
ATOM 981 C C . PRO A 1 125 ? -13.194 12.887 29.860 1.00 83.75 125 PRO A C 1
ATOM 983 O O . PRO A 1 125 ? -12.238 13.003 30.633 1.00 83.75 125 PRO A O 1
ATOM 986 N N . PRO A 1 126 ? -13.047 12.390 28.619 1.00 81.62 126 PRO A N 1
ATOM 987 C CA . PRO A 1 126 ? -11.770 11.881 28.147 1.00 81.62 126 PRO A CA 1
ATOM 988 C C . PRO A 1 126 ? -10.713 12.982 28.226 1.00 81.62 126 PRO A C 1
ATOM 990 O O . PRO A 1 126 ? -10.932 14.101 27.756 1.00 81.62 126 PRO A O 1
ATOM 993 N N . GLU A 1 127 ? -9.555 12.665 28.808 1.00 84.69 127 GLU A N 1
ATOM 994 C CA . GLU A 1 127 ? -8.435 13.598 28.900 1.00 84.69 127 GLU A CA 1
ATOM 995 C C . GLU A 1 127 ? -7.881 13.861 27.491 1.00 84.69 127 GLU A C 1
ATOM 997 O O . GLU A 1 127 ? -7.052 13.119 26.953 1.00 84.69 127 GLU A O 1
ATOM 1002 N N . VAL A 1 128 ? -8.360 14.923 26.846 1.00 84.06 128 VAL A N 1
ATOM 1003 C CA . VAL A 1 128 ? -7.863 15.311 25.529 1.00 84.06 128 VAL A CA 1
ATOM 1004 C C . VAL A 1 128 ? -6.502 15.971 25.721 1.00 84.06 128 VAL A C 1
ATOM 1006 O O . VAL A 1 128 ? -6.403 17.060 26.279 1.00 84.06 128 VAL A O 1
ATOM 1009 N N . LYS A 1 129 ? -5.437 15.325 25.231 1.00 89.50 129 LYS A N 1
ATOM 1010 C CA . LYS A 1 129 ? -4.078 15.891 25.172 1.00 89.50 129 LYS A CA 1
ATOM 1011 C C . LYS A 1 129 ? -3.826 16.481 23.780 1.00 89.50 129 LYS A C 1
ATOM 1013 O O . LYS A 1 129 ? -3.191 15.820 22.953 1.00 89.50 129 LYS A O 1
ATOM 1018 N N . PRO A 1 130 ? -4.295 17.709 23.471 1.00 89.94 130 PRO A N 1
ATOM 1019 C CA . PRO A 1 130 ? -4.192 18.282 22.126 1.00 89.94 130 PRO A CA 1
ATOM 1020 C C . PRO A 1 130 ? -2.740 18.370 21.648 1.00 89.94 130 PRO A C 1
ATOM 1022 O O . PRO A 1 130 ? -2.451 18.112 20.482 1.00 89.94 130 PRO A O 1
ATOM 1025 N N . MET A 1 131 ? -1.800 18.636 22.560 1.00 92.75 131 MET A N 1
ATOM 1026 C CA . MET A 1 131 ? -0.376 18.689 22.231 1.00 92.75 131 MET A CA 1
ATOM 1027 C C . MET A 1 131 ? 0.167 17.337 21.740 1.00 92.75 131 MET A C 1
ATOM 1029 O O . MET A 1 131 ? 0.974 17.298 20.813 1.00 92.75 131 MET A O 1
ATOM 1033 N N . VAL A 1 132 ? -0.320 16.219 22.295 1.00 93.12 132 VAL A N 1
ATOM 1034 C CA . VAL A 1 132 ? 0.053 14.866 21.846 1.00 93.12 132 VAL A CA 1
ATOM 1035 C C . VAL A 1 132 ? -0.472 14.610 20.435 1.00 93.12 132 VAL A C 1
ATOM 1037 O O . VAL A 1 132 ? 0.260 14.087 19.597 1.00 93.12 132 VAL A O 1
ATOM 1040 N N . GLN A 1 133 ? -1.701 15.039 20.132 1.00 91.75 133 GLN A N 1
ATOM 1041 C CA . GLN A 1 133 ? -2.274 14.908 18.788 1.00 91.75 133 GLN A CA 1
ATOM 1042 C C . GLN A 1 133 ? -1.499 15.735 17.753 1.00 91.75 133 GLN A C 1
ATOM 1044 O O . GLN A 1 133 ? -1.193 15.240 16.666 1.00 91.75 133 GLN A O 1
ATOM 1049 N N . VAL A 1 134 ? -1.136 16.976 18.094 1.00 95.12 134 VAL A N 1
ATOM 1050 C CA . VAL A 1 134 ? -0.317 17.843 17.232 1.00 95.12 134 VAL A CA 1
ATOM 1051 C C . VAL A 1 134 ? 1.061 17.227 17.002 1.00 95.12 134 VAL A C 1
ATOM 1053 O O . VAL A 1 134 ? 1.522 17.159 15.862 1.00 95.12 134 VAL A O 1
ATOM 1056 N N . TYR A 1 135 ? 1.704 16.721 18.056 1.00 95.81 135 TYR A N 1
ATOM 1057 C CA . TYR A 1 135 ? 3.006 16.070 17.948 1.00 95.81 135 TYR A CA 1
ATOM 1058 C C . TYR A 1 135 ? 2.950 14.800 17.086 1.00 95.81 135 TYR A C 1
ATOM 1060 O O . TYR A 1 135 ? 3.794 14.617 16.207 1.00 95.81 135 TYR A O 1
ATOM 1068 N N . ALA A 1 136 ? 1.929 13.957 17.271 1.00 94.94 136 ALA A N 1
ATOM 1069 C CA . ALA A 1 136 ? 1.719 12.758 16.464 1.00 94.94 136 ALA A CA 1
ATOM 1070 C C . ALA A 1 136 ? 1.543 13.101 14.976 1.00 94.94 136 ALA A C 1
ATOM 1072 O O . ALA A 1 136 ? 2.214 12.513 14.125 1.00 94.94 136 ALA A O 1
ATOM 1073 N N . ARG A 1 137 ? 0.721 14.113 14.657 1.00 95.31 137 ARG A N 1
ATOM 1074 C CA . ARG A 1 137 ? 0.547 14.609 13.281 1.00 95.31 137 ARG A CA 1
ATOM 1075 C C . ARG A 1 137 ? 1.850 15.155 12.703 1.00 95.31 137 ARG A C 1
ATOM 1077 O O . ARG A 1 137 ? 2.204 14.801 11.582 1.00 95.31 137 ARG A O 1
ATOM 1084 N N . LYS A 1 138 ? 2.596 15.961 13.467 1.00 97.50 138 LYS A N 1
ATOM 1085 C CA . LYS A 1 138 ? 3.904 16.491 13.047 1.00 97.50 138 LYS A CA 1
ATOM 1086 C C . LYS A 1 138 ? 4.882 15.360 12.719 1.00 97.50 138 LYS A C 1
ATOM 1088 O O . LYS A 1 138 ? 5.535 15.406 11.680 1.00 97.50 138 LYS A O 1
ATOM 1093 N N . LYS A 1 139 ? 4.965 14.334 13.573 1.00 97.56 139 LYS A N 1
ATOM 1094 C CA . LYS A 1 139 ? 5.838 13.169 13.366 1.00 97.56 139 LYS A CA 1
ATOM 1095 C C . LYS A 1 139 ? 5.435 12.373 12.121 1.00 97.56 139 LYS A C 1
ATOM 1097 O O . LYS A 1 139 ? 6.304 12.013 11.331 1.00 97.56 139 LYS A O 1
ATOM 1102 N N . ALA A 1 140 ? 4.138 12.139 11.924 1.00 96.88 140 ALA A N 1
ATOM 1103 C CA . ALA A 1 140 ? 3.624 11.441 10.748 1.00 96.88 140 ALA A CA 1
ATOM 1104 C C . ALA A 1 140 ? 3.926 12.205 9.448 1.00 96.88 140 ALA A C 1
ATOM 1106 O O . ALA A 1 140 ? 4.430 11.616 8.494 1.00 96.88 140 ALA A O 1
ATOM 1107 N N . LEU A 1 141 ? 3.703 13.524 9.432 1.00 97.50 141 LEU A N 1
ATOM 1108 C CA . LEU A 1 141 ? 4.008 14.380 8.282 1.00 97.50 141 LEU A CA 1
ATOM 1109 C C . LEU A 1 141 ? 5.503 14.415 7.964 1.00 97.50 141 LEU A C 1
ATOM 1111 O O . LEU A 1 141 ? 5.879 14.273 6.805 1.00 97.50 141 LEU A O 1
ATOM 1115 N N . ALA A 1 142 ? 6.360 14.552 8.978 1.00 97.69 142 ALA A N 1
ATOM 1116 C CA . ALA A 1 142 ? 7.808 14.514 8.788 1.00 97.69 142 ALA A CA 1
ATOM 1117 C C . ALA A 1 142 ? 8.267 13.163 8.212 1.00 97.69 142 ALA A C 1
ATOM 1119 O O . ALA A 1 142 ? 9.080 13.124 7.291 1.00 97.69 142 ALA A O 1
ATOM 1120 N N . SER A 1 143 ? 7.703 12.054 8.704 1.00 97.44 143 SER A N 1
ATOM 1121 C CA . SER A 1 143 ? 7.980 10.719 8.167 1.00 97.44 143 SER A CA 1
ATOM 1122 C C . SER A 1 143 ? 7.554 10.592 6.704 1.00 97.44 143 SER A C 1
ATOM 1124 O O . SER A 1 143 ? 8.314 10.071 5.893 1.00 97.44 143 SER A O 1
ATOM 1126 N N . ALA A 1 144 ? 6.359 11.075 6.356 1.00 97.69 144 ALA A N 1
ATOM 1127 C CA . ALA A 1 144 ? 5.866 11.053 4.983 1.00 97.69 144 ALA A CA 1
ATOM 1128 C C . ALA A 1 144 ? 6.745 11.903 4.050 1.00 97.69 144 ALA A C 1
ATOM 1130 O O . ALA A 1 144 ? 7.134 11.436 2.982 1.00 97.69 144 ALA A O 1
ATOM 1131 N N . ALA A 1 145 ? 7.121 13.113 4.477 1.00 98.06 145 ALA A N 1
ATOM 1132 C CA . ALA A 1 145 ? 8.007 13.993 3.720 1.00 98.06 145 ALA A CA 1
ATOM 1133 C C . ALA A 1 145 ? 9.368 13.336 3.448 1.00 98.06 145 ALA A C 1
ATOM 1135 O O . ALA A 1 145 ? 9.833 13.349 2.311 1.00 98.06 145 ALA A O 1
ATOM 1136 N N . ASN A 1 146 ? 9.969 12.696 4.455 1.00 97.50 146 ASN A N 1
ATOM 1137 C CA . ASN A 1 146 ? 11.233 11.979 4.289 1.00 97.50 146 ASN A CA 1
ATOM 1138 C C . ASN A 1 146 ? 11.116 10.837 3.273 1.00 97.50 146 ASN A C 1
ATOM 1140 O O . ASN A 1 146 ? 11.972 10.716 2.403 1.00 97.50 146 ASN A O 1
ATOM 1144 N N . ILE A 1 147 ? 10.045 10.035 3.328 1.00 97.44 147 ILE A N 1
ATOM 1145 C CA . ILE A 1 147 ? 9.811 8.954 2.353 1.00 97.44 147 ILE A CA 1
ATOM 1146 C C . ILE A 1 147 ? 9.725 9.515 0.929 1.00 97.44 147 ILE A C 1
ATOM 1148 O O . ILE A 1 147 ? 10.342 8.964 0.018 1.00 97.44 147 ILE A O 1
ATOM 1152 N N . LEU A 1 148 ? 8.995 10.617 0.737 1.00 97.50 148 LEU A N 1
ATOM 1153 C CA . LEU A 1 148 ? 8.848 11.257 -0.571 1.00 97.50 148 LEU A CA 1
ATOM 1154 C C . LEU A 1 148 ? 10.172 11.828 -1.084 1.00 97.50 148 LEU A C 1
ATOM 1156 O O . LEU A 1 148 ? 10.518 11.599 -2.240 1.00 97.50 148 LEU A O 1
ATOM 1160 N N . LEU A 1 149 ? 10.929 12.523 -0.232 1.00 97.31 149 LEU A N 1
ATOM 1161 C CA . LEU A 1 149 ? 12.233 13.083 -0.591 1.00 97.31 149 LEU A CA 1
ATOM 1162 C C . LEU A 1 149 ? 13.232 11.980 -0.948 1.00 97.31 149 LEU A C 1
ATOM 1164 O O . LEU A 1 149 ? 13.819 12.012 -2.026 1.00 97.31 149 LEU A O 1
ATOM 1168 N N . THR A 1 150 ? 13.353 10.949 -0.108 1.00 96.75 150 THR A N 1
ATOM 1169 C CA . THR A 1 150 ? 14.214 9.793 -0.392 1.00 96.75 150 THR A CA 1
ATOM 1170 C C . THR A 1 150 ? 13.775 9.061 -1.663 1.00 96.75 150 THR A C 1
ATOM 1172 O O . THR A 1 150 ? 14.615 8.622 -2.448 1.00 96.75 150 THR A O 1
ATOM 1175 N N . GLY A 1 151 ? 12.468 8.929 -1.900 1.00 94.56 151 GLY A N 1
ATOM 1176 C CA . GLY A 1 151 ? 11.930 8.367 -3.139 1.00 94.56 151 GLY A CA 1
ATOM 1177 C C . GLY A 1 151 ? 12.322 9.191 -4.367 1.00 94.56 151 GLY A C 1
ATOM 1178 O O . GLY A 1 151 ? 12.815 8.636 -5.347 1.00 94.56 151 GLY A O 1
ATOM 1179 N N . ALA A 1 152 ? 12.174 10.515 -4.295 1.00 95.12 152 ALA A N 1
ATOM 1180 C CA . ALA A 1 152 ? 12.539 11.435 -5.368 1.00 95.12 152 ALA A CA 1
ATOM 1181 C C . ALA A 1 152 ? 14.046 11.414 -5.668 1.00 95.12 152 ALA A C 1
ATOM 1183 O O . ALA A 1 152 ? 14.440 11.363 -6.833 1.00 95.12 152 ALA A O 1
ATOM 1184 N N . GLU A 1 153 ? 14.894 11.388 -4.639 1.00 92.62 153 GLU A N 1
ATOM 1185 C CA . GLU A 1 153 ? 16.347 11.265 -4.794 1.00 92.62 153 GLU A CA 1
ATOM 1186 C C . GLU A 1 153 ? 16.731 9.950 -5.476 1.00 92.62 153 GLU A C 1
ATOM 1188 O O . GLU A 1 153 ? 17.550 9.944 -6.398 1.00 92.62 153 GLU A O 1
ATOM 1193 N N . ARG A 1 154 ? 16.104 8.833 -5.084 1.00 90.25 154 ARG A N 1
ATOM 1194 C CA . ARG A 1 154 ? 16.334 7.522 -5.710 1.00 90.25 154 ARG A CA 1
ATOM 1195 C C . ARG A 1 154 ? 15.918 7.502 -7.177 1.00 90.25 154 ARG A C 1
ATOM 1197 O O . ARG A 1 154 ? 16.669 6.977 -7.994 1.00 90.25 154 ARG A O 1
ATOM 1204 N N . LEU A 1 155 ? 14.773 8.094 -7.520 1.00 87.81 155 LEU A N 1
ATOM 1205 C CA . LEU A 1 155 ? 14.322 8.217 -8.910 1.00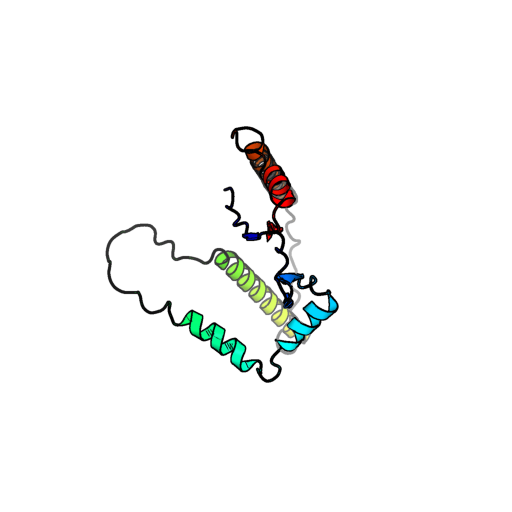 87.81 155 LEU A CA 1
ATOM 1206 C C . LEU A 1 155 ? 15.276 9.084 -9.733 1.00 87.81 155 LEU A C 1
ATOM 1208 O O . LEU A 1 155 ? 15.678 8.688 -10.822 1.00 87.81 155 LEU A O 1
ATOM 1212 N N . LYS A 1 156 ? 15.706 10.227 -9.188 1.00 86.19 156 LYS A N 1
ATOM 1213 C CA . LYS A 1 156 ? 16.694 11.094 -9.837 1.00 86.19 156 LYS A CA 1
ATOM 1214 C C . LYS A 1 156 ? 18.013 10.359 -10.068 1.00 86.19 156 LYS A C 1
ATOM 1216 O O . LYS A 1 156 ? 18.583 10.471 -11.145 1.00 86.19 156 LYS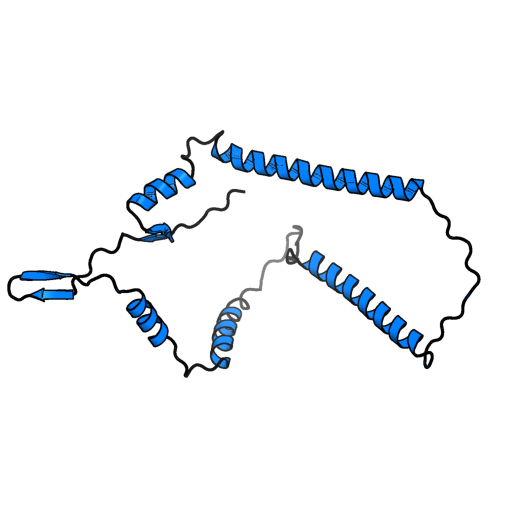 A O 1
ATOM 1221 N N . SER A 1 157 ? 18.464 9.579 -9.090 1.00 81.44 157 SER A N 1
ATOM 1222 C CA . SER A 1 157 ? 19.703 8.799 -9.175 1.00 81.44 157 SER A CA 1
ATOM 1223 C C . SER A 1 157 ? 19.594 7.659 -10.189 1.00 81.44 157 SER A C 1
ATOM 1225 O O . SER A 1 157 ? 20.544 7.408 -10.920 1.00 81.44 157 SER A O 1
ATOM 1227 N N . ALA A 1 158 ? 18.437 6.996 -10.274 1.00 76.31 158 ALA A N 1
ATOM 1228 C CA . ALA A 1 158 ? 18.169 5.984 -11.294 1.00 76.31 158 ALA A CA 1
ATOM 1229 C C . ALA A 1 158 ? 18.217 6.589 -12.708 1.00 76.31 158 ALA A C 1
ATOM 1231 O O . ALA A 1 158 ? 18.915 6.062 -13.565 1.00 76.31 158 ALA A O 1
ATOM 1232 N N . ASN A 1 159 ? 17.581 7.748 -12.905 1.00 69.62 159 ASN A N 1
ATOM 1233 C CA . ASN A 1 159 ? 17.569 8.458 -14.189 1.00 69.62 159 ASN A CA 1
ATOM 1234 C C . ASN A 1 159 ? 18.944 9.050 -14.557 1.00 69.62 159 ASN A C 1
ATOM 1236 O O . ASN A 1 159 ? 19.317 9.128 -15.722 1.00 69.62 159 ASN A O 1
ATOM 1240 N N . GLN A 1 160 ? 19.713 9.511 -13.566 1.00 63.31 160 GLN A N 1
ATOM 1241 C CA . GLN A 1 160 ? 21.051 10.072 -13.781 1.00 63.31 160 GLN A CA 1
ATOM 1242 C C . GLN A 1 160 ? 22.122 8.995 -13.950 1.00 63.31 160 GLN A C 1
ATOM 1244 O O . GLN A 1 160 ? 23.093 9.237 -14.657 1.00 63.31 160 GLN A O 1
ATOM 1249 N N . GLY A 1 161 ? 21.956 7.807 -13.363 1.00 56.88 161 GLY A N 1
ATOM 1250 C CA . GLY A 1 161 ? 22.812 6.651 -13.638 1.00 56.88 161 GLY A CA 1
ATOM 1251 C C . GLY A 1 161 ? 22.806 6.250 -15.119 1.00 56.88 161 GLY A C 1
ATOM 1252 O O . GLY A 1 161 ? 23.824 5.779 -15.619 1.00 56.88 161 GLY A O 1
ATOM 1253 N N . GLU A 1 162 ? 21.708 6.522 -15.831 1.00 53.69 162 GLU A N 1
ATOM 1254 C CA . GLU A 1 162 ? 21.594 6.355 -17.287 1.00 53.69 162 GLU A CA 1
ATOM 1255 C C . GLU A 1 162 ? 22.268 7.485 -18.089 1.00 53.69 162 GLU A C 1
ATOM 1257 O O . GLU A 1 162 ? 22.651 7.267 -19.233 1.00 53.69 162 GLU A O 1
ATOM 1262 N N . GLN A 1 163 ? 22.466 8.679 -17.512 1.00 51.09 163 GLN A N 1
ATOM 1263 C CA . GLN A 1 163 ? 23.019 9.845 -18.228 1.00 51.09 163 GLN A CA 1
ATOM 1264 C C . GLN A 1 163 ? 24.452 10.238 -17.822 1.00 51.09 163 GLN A C 1
ATOM 1266 O O . GLN A 1 163 ? 25.131 10.927 -18.579 1.00 51.09 163 GLN A O 1
ATOM 1271 N N . GLY A 1 164 ? 24.921 9.857 -16.630 1.00 49.03 164 GLY A N 1
ATOM 1272 C CA . GLY A 1 164 ? 26.000 10.577 -15.939 1.00 49.03 164 GLY A CA 1
ATOM 1273 C C . GLY A 1 164 ? 27.300 9.825 -15.654 1.00 49.03 164 GLY A C 1
ATOM 1274 O O . GLY A 1 164 ? 28.198 10.423 -15.069 1.00 49.03 164 GLY A O 1
ATOM 1275 N N . GLY A 1 165 ? 27.455 8.549 -16.018 1.00 52.16 165 GLY A N 1
ATOM 1276 C CA . GLY A 1 165 ? 28.661 7.811 -15.597 1.00 52.16 165 GLY A CA 1
ATOM 1277 C C . GLY A 1 165 ? 29.063 6.581 -16.398 1.00 52.16 165 GLY A C 1
ATOM 1278 O O . GLY A 1 165 ? 30.147 6.050 -16.174 1.00 52.16 165 GLY A O 1
ATOM 1279 N N . SER A 1 166 ? 28.254 6.141 -17.357 1.00 51.78 166 SER A N 1
ATOM 1280 C CA . SER A 1 166 ? 28.634 5.061 -18.259 1.00 51.78 166 SER A CA 1
ATOM 1281 C C . SER A 1 166 ? 28.596 5.588 -19.681 1.00 51.78 166 SER A C 1
ATOM 1283 O O . SER A 1 166 ? 27.608 6.176 -20.099 1.00 51.78 166 SER A O 1
ATOM 1285 N N . ARG A 1 167 ? 29.645 5.320 -20.462 1.00 53.12 167 ARG A N 1
ATOM 1286 C CA . ARG A 1 167 ? 29.635 5.446 -21.932 1.00 53.12 167 ARG A CA 1
ATOM 1287 C C . ARG A 1 167 ? 28.646 4.462 -22.592 1.00 53.12 167 ARG A C 1
ATOM 1289 O O . ARG A 1 167 ? 28.782 4.166 -23.775 1.00 53.12 167 ARG A O 1
ATOM 1296 N N . ALA A 1 168 ? 27.712 3.901 -21.825 1.00 55.53 168 ALA A N 1
ATOM 1297 C CA . ALA A 1 168 ? 26.658 3.053 -22.321 1.00 55.53 168 ALA A CA 1
ATOM 1298 C C . ALA A 1 168 ? 25.630 3.947 -23.029 1.00 55.53 168 ALA A C 1
ATOM 1300 O O . ALA A 1 168 ? 25.140 4.902 -22.424 1.00 55.53 168 ALA A O 1
ATOM 1301 N N . PRO A 1 169 ? 25.333 3.690 -24.309 1.00 61.50 169 PRO A N 1
ATOM 1302 C CA . PRO A 1 169 ? 24.238 4.367 -24.984 1.00 61.50 169 PRO A CA 1
ATOM 1303 C C . PRO A 1 169 ? 22.928 4.095 -24.232 1.00 61.50 169 PRO A C 1
ATOM 1305 O O . PRO A 1 169 ? 22.734 3.002 -23.699 1.00 61.50 169 PRO A O 1
ATOM 1308 N N . ASP A 1 170 ? 22.051 5.101 -24.178 1.00 75.44 170 ASP A N 1
ATOM 1309 C CA . ASP A 1 170 ? 20.722 4.997 -23.569 1.00 75.44 170 ASP A CA 1
ATOM 1310 C C . ASP A 1 170 ? 20.025 3.723 -24.067 1.00 75.44 170 ASP A C 1
ATOM 1312 O O . ASP A 1 170 ? 19.872 3.510 -25.276 1.00 75.44 170 ASP A O 1
ATOM 1316 N N . PHE A 1 171 ? 19.625 2.873 -23.122 1.00 79.25 171 PHE A N 1
ATOM 1317 C CA . PHE A 1 171 ? 18.965 1.597 -23.379 1.00 79.25 171 PHE A CA 1
ATOM 1318 C C . PHE A 1 171 ? 17.777 1.754 -24.338 1.00 79.25 171 PHE A C 1
ATOM 1320 O O . PHE A 1 171 ? 17.592 0.939 -25.243 1.00 79.25 171 PHE A O 1
ATOM 1327 N N . HIS A 1 172 ? 17.014 2.842 -24.206 1.00 81.25 172 HIS A N 1
ATOM 1328 C CA . HIS A 1 172 ? 15.866 3.121 -25.063 1.00 81.25 172 HIS A CA 1
ATOM 1329 C C . HIS A 1 172 ? 16.289 3.528 -26.476 1.00 81.25 172 HIS A C 1
ATOM 1331 O O . HIS A 1 172 ? 15.627 3.160 -27.448 1.00 81.25 172 HIS A O 1
ATOM 1337 N N . ILE A 1 173 ? 17.407 4.243 -26.619 1.00 84.12 173 ILE A N 1
ATOM 1338 C CA . ILE A 1 173 ? 17.962 4.596 -27.931 1.00 84.12 173 ILE A CA 1
ATOM 1339 C C . ILE A 1 173 ? 18.470 3.341 -28.648 1.00 84.12 173 ILE A C 1
ATOM 1341 O O . ILE A 1 173 ? 18.213 3.188 -29.843 1.00 84.12 173 ILE A O 1
ATOM 1345 N N . GLU A 1 174 ? 19.136 2.420 -27.949 1.00 85.00 174 GLU A N 1
ATOM 1346 C CA . GLU A 1 174 ? 19.565 1.146 -28.544 1.00 85.00 174 GLU A CA 1
ATOM 1347 C C . GLU A 1 174 ? 18.383 0.244 -28.909 1.00 85.00 174 GLU A C 1
ATOM 1349 O O . GLU A 1 174 ? 18.349 -0.302 -30.010 1.00 85.00 174 GLU A O 1
ATOM 1354 N N . LEU A 1 175 ? 17.353 0.164 -28.062 1.00 86.81 175 LEU A N 1
ATOM 1355 C CA . LEU A 1 175 ? 16.090 -0.498 -28.407 1.00 86.81 175 LEU A CA 1
ATOM 1356 C C . LEU A 1 175 ? 15.463 0.097 -29.673 1.00 86.81 175 LEU A C 1
ATOM 1358 O O . LEU A 1 175 ? 15.026 -0.641 -30.556 1.00 86.81 175 LEU A O 1
ATOM 1362 N N . LEU A 1 176 ? 15.435 1.428 -29.798 1.00 86.69 176 LEU A N 1
ATOM 1363 C CA . LEU A 1 176 ? 14.920 2.099 -30.992 1.00 86.69 176 LEU A CA 1
ATOM 1364 C C . LEU A 1 176 ? 15.755 1.776 -32.232 1.00 86.69 176 LEU A C 1
ATOM 1366 O O . LEU A 1 176 ? 15.178 1.548 -33.295 1.00 86.69 176 LEU A O 1
ATOM 1370 N N . ARG A 1 177 ? 17.088 1.727 -32.113 1.00 88.25 177 ARG A N 1
ATOM 1371 C CA . ARG A 1 177 ? 17.987 1.318 -33.206 1.00 88.25 177 ARG A CA 1
ATOM 1372 C C . ARG A 1 177 ? 17.728 -0.124 -33.622 1.00 88.25 177 ARG A C 1
ATOM 1374 O O . ARG A 1 177 ? 17.565 -0.379 -34.813 1.00 88.25 177 ARG A O 1
ATOM 1381 N N . LEU A 1 178 ? 17.631 -1.038 -32.659 1.00 87.31 178 LEU A N 1
ATOM 1382 C CA . LEU A 1 178 ? 17.397 -2.459 -32.897 1.00 87.31 178 LEU A CA 1
ATOM 1383 C C . LEU A 1 178 ? 16.032 -2.696 -33.559 1.00 87.31 178 LEU A C 1
ATOM 1385 O O . LEU A 1 178 ? 15.943 -3.428 -34.543 1.00 87.31 178 LEU A O 1
ATOM 1389 N N . ARG A 1 179 ? 14.995 -1.973 -33.116 1.00 85.00 179 ARG A N 1
ATOM 1390 C CA . ARG A 1 179 ? 13.640 -2.021 -33.689 1.00 85.00 179 ARG A CA 1
ATOM 1391 C C . ARG A 1 179 ? 13.576 -1.634 -35.169 1.00 85.00 179 ARG A C 1
ATOM 1393 O O . ARG A 1 179 ? 12.624 -2.012 -35.846 1.00 85.00 179 ARG A O 1
ATOM 1400 N N . ARG A 1 180 ? 14.551 -0.878 -35.693 1.00 83.94 180 ARG A N 1
ATOM 1401 C CA . ARG A 1 180 ? 14.566 -0.499 -37.120 1.00 83.94 180 ARG A CA 1
ATOM 1402 C C . ARG A 1 180 ? 14.647 -1.720 -38.029 1.00 83.94 180 ARG A C 1
ATOM 1404 O O . ARG A 1 180 ? 14.018 -1.717 -39.079 1.00 83.94 180 ARG A O 1
ATOM 1411 N N . ASN A 1 181 ? 15.403 -2.733 -37.610 1.00 82.50 181 ASN A N 1
ATOM 1412 C CA . ASN A 1 181 ? 15.719 -3.898 -38.435 1.00 82.50 181 ASN A CA 1
ATOM 1413 C C . ASN A 1 181 ? 15.220 -5.214 -37.832 1.00 82.50 181 ASN A C 1
ATOM 1415 O O . ASN A 1 181 ? 15.226 -6.223 -38.523 1.00 82.50 181 ASN A O 1
ATOM 1419 N N . TRP A 1 182 ? 14.793 -5.214 -36.570 1.00 85.94 182 TRP A N 1
ATOM 1420 C CA . TRP A 1 182 ? 14.395 -6.417 -35.852 1.00 85.94 182 TRP A CA 1
ATOM 1421 C C . TRP A 1 182 ? 13.066 -6.224 -35.134 1.00 85.94 182 TRP A C 1
ATOM 1423 O O . TRP A 1 182 ? 12.740 -5.134 -34.659 1.00 85.94 182 TRP A O 1
ATOM 1433 N N . ARG A 1 183 ? 12.294 -7.305 -35.017 1.00 80.75 183 ARG A N 1
ATOM 1434 C CA . ARG A 1 183 ? 11.118 -7.328 -34.146 1.00 80.75 183 ARG A CA 1
ATOM 1435 C C . ARG A 1 183 ? 11.566 -7.640 -32.724 1.00 80.75 183 ARG A C 1
ATOM 1437 O O . ARG A 1 183 ? 12.301 -8.595 -32.503 1.00 80.75 183 ARG A O 1
ATOM 1444 N N . LEU A 1 184 ? 11.117 -6.821 -31.780 1.00 85.94 184 LEU A N 1
ATOM 1445 C CA . LEU A 1 184 ? 11.422 -6.956 -30.356 1.00 85.94 184 LEU A CA 1
ATOM 1446 C C . LEU A 1 184 ? 10.195 -7.524 -29.634 1.00 85.94 184 LEU A C 1
ATOM 1448 O O . LEU A 1 184 ? 9.086 -7.043 -29.887 1.00 85.94 184 LEU A O 1
ATOM 1452 N N . LYS A 1 185 ? 10.392 -8.522 -28.768 1.00 72.94 185 LYS A N 1
ATOM 1453 C CA . LYS A 1 185 ? 9.372 -9.112 -27.885 1.00 72.94 185 LYS A CA 1
ATOM 1454 C C . LYS A 1 185 ? 9.846 -9.137 -26.438 1.00 72.94 185 LYS A C 1
ATOM 1456 O O . LYS A 1 185 ? 11.050 -9.418 -26.218 1.00 72.94 185 LYS A O 1
#

Foldseek 3Di:
DDDDDDKDWAFPDDFDFPDQDPVRDTDTDDDDDPVRVVVVVVVPDDPVDDPVVVVVVVVVVVPVPPPDDDDDDDDPDPPPPCCPPCNVVVVVVVVVVVVVVVVVVVVVCCVVVPRDDDDDDDDDDDPDPVVVVVVVVVVVVVVVVVVVVVVVVVVVCVVCVQPPDDPDDRPVVVVVVSVVRIDID

Sequence (185 aa):
MSVSTNISVEAPIESQIQEIAYDGTEIYQLPPTLSEHLAKCAAKIDFSKTANDIDLVQQSIKKEDEKKEEEGKDSAAHFQSSLWPWDSVRNKLKEAFTEVCVLSDVLAVAKEKRFMVLDPIPQEPPEVKPMVQVYARKKALASAANILLTGAERLKSANQGEQGGSRAPDFHIELLRLRRNWRLK

Radius of gyration: 32.28 Å; chains: 1; bounding box: 60×53×98 Å

InterPro domains:
  IPR019313 Mediator complex, subunit Med17 [PTHR13114] (1-185)

Secondary structure (DSSP, 8-state):
--PPPP--EE------EEEE-TTS-EEEPPPPPHHHHHHHHHHT--TT--THHHHHHHHHHHTSSTT-----------------TTHHHHHHHHHHHHHHHHHHHHHHHHHH-SS---PPPPPPPP---HHHHHHHHHHHHHHHHHHHHHHHHHHHHHHHHTTSS--PPPHHHHHHHHHTTSEE-